Protein AF-A0A7G1IG64-F1 (afdb_monomer_lite)

Structure (mmCIF, N/CA/C/O backbone):
data_AF-A0A7G1IG64-F1
#
_entry.id   AF-A0A7G1IG64-F1
#
loop_
_atom_site.group_PDB
_atom_site.id
_atom_site.type_symbol
_atom_site.label_atom_id
_atom_site.label_alt_id
_atom_site.label_comp_id
_atom_site.label_asym_id
_atom_site.label_entity_id
_atom_site.label_seq_id
_atom_site.pdbx_PDB_ins_code
_atom_site.Cartn_x
_atom_site.Cartn_y
_atom_site.Cartn_z
_atom_site.occupancy
_atom_site.B_iso_or_equiv
_atom_site.auth_seq_id
_atom_site.auth_comp_id
_atom_site.auth_asym_id
_atom_site.auth_atom_id
_atom_site.pdbx_PDB_model_num
ATOM 1 N N . MET A 1 1 ? 17.436 0.327 -12.974 1.00 45.09 1 MET A N 1
ATOM 2 C CA . MET A 1 1 ? 17.234 -0.294 -14.306 1.00 45.09 1 MET A CA 1
ATOM 3 C C . MET A 1 1 ? 18.049 0.475 -15.349 1.00 45.09 1 MET A C 1
ATOM 5 O O . MET A 1 1 ? 17.958 1.699 -15.326 1.00 45.09 1 MET A O 1
ATOM 9 N N . PRO A 1 2 ? 18.857 -0.180 -16.206 1.00 39.75 2 PRO A N 1
ATOM 10 C CA . PRO A 1 2 ? 19.707 0.491 -17.201 1.00 39.75 2 PRO A CA 1
ATOM 11 C C . PRO A 1 2 ? 18.881 1.298 -18.217 1.00 39.75 2 PRO A C 1
ATOM 13 O O . PRO A 1 2 ? 17.823 0.833 -18.646 1.00 39.75 2 PRO A O 1
ATOM 16 N N . LEU A 1 3 ? 19.365 2.479 -18.629 1.00 43.22 3 LEU A N 1
ATOM 17 C CA . LEU A 1 3 ? 18.676 3.377 -19.577 1.00 43.22 3 LEU A CA 1
ATOM 18 C C . LEU A 1 3 ? 18.273 2.683 -20.891 1.00 43.22 3 LEU A C 1
ATOM 20 O O . LEU A 1 3 ? 17.177 2.909 -21.398 1.00 43.22 3 LEU A O 1
ATOM 24 N N . LEU A 1 4 ? 19.124 1.789 -21.398 1.00 40.16 4 LEU A N 1
ATOM 25 C CA . LEU A 1 4 ? 18.908 1.059 -22.651 1.00 40.16 4 LEU A CA 1
ATOM 26 C C . LEU A 1 4 ? 17.685 0.126 -22.601 1.00 40.16 4 LEU A C 1
ATOM 28 O O . LEU A 1 4 ? 16.962 -0.001 -23.585 1.00 40.16 4 LEU A O 1
ATOM 32 N N . ILE A 1 5 ? 17.390 -0.468 -21.438 1.00 52.34 5 ILE A N 1
ATOM 33 C CA . ILE A 1 5 ? 16.209 -1.328 -21.260 1.00 52.34 5 ILE A CA 1
ATOM 34 C C . ILE A 1 5 ? 14.929 -0.483 -21.260 1.00 52.34 5 ILE A C 1
ATOM 36 O O . ILE A 1 5 ? 13.937 -0.869 -21.875 1.00 52.34 5 ILE A O 1
ATOM 40 N N . LYS A 1 6 ? 14.952 0.703 -20.631 1.00 46.75 6 LYS A N 1
ATOM 41 C CA . LYS A 1 6 ? 13.819 1.643 -20.672 1.00 46.75 6 LYS A CA 1
ATOM 42 C C . LYS A 1 6 ? 13.541 2.131 -22.095 1.00 46.75 6 LYS A C 1
ATOM 44 O O . LYS A 1 6 ? 12.382 2.159 -22.490 1.00 46.75 6 LYS A O 1
ATOM 49 N N . ALA A 1 7 ? 14.583 2.450 -22.865 1.00 54.25 7 ALA A N 1
ATOM 50 C CA . ALA A 1 7 ? 14.452 2.855 -24.265 1.00 54.25 7 ALA A CA 1
ATOM 51 C C . ALA A 1 7 ? 13.862 1.734 -25.143 1.00 54.25 7 ALA A C 1
ATOM 53 O O . ALA A 1 7 ? 12.948 1.984 -25.925 1.00 54.25 7 ALA A O 1
ATOM 54 N N . GLY A 1 8 ? 14.300 0.484 -24.955 1.00 53.72 8 GLY A N 1
ATOM 55 C CA . GLY A 1 8 ? 13.749 -0.672 -25.672 1.00 53.72 8 GLY A CA 1
ATOM 56 C C . GLY A 1 8 ? 12.283 -0.970 -25.329 1.00 53.72 8 GLY A C 1
ATOM 57 O O . GLY A 1 8 ? 11.484 -1.236 -26.225 1.00 53.72 8 GLY A O 1
ATOM 58 N N . LEU A 1 9 ? 11.896 -0.870 -24.050 1.00 54.03 9 LEU A N 1
ATOM 59 C CA . LEU A 1 9 ? 10.492 -0.987 -23.624 1.00 54.03 9 LEU A CA 1
ATOM 60 C C . LEU A 1 9 ? 9.629 0.144 -24.199 1.00 54.03 9 LEU A C 1
ATOM 62 O O . LEU A 1 9 ? 8.486 -0.094 -24.588 1.00 54.03 9 LEU A O 1
ATOM 66 N N . PHE A 1 10 ? 10.182 1.357 -24.277 1.00 55.84 10 PHE A N 1
ATOM 67 C CA . PHE A 1 10 ? 9.508 2.517 -24.851 1.00 55.84 10 PHE A CA 1
ATOM 68 C C . PHE A 1 10 ? 9.222 2.310 -26.343 1.00 55.84 10 PHE A C 1
ATOM 70 O O . PHE A 1 10 ? 8.071 2.402 -26.756 1.00 55.84 10 PHE A O 1
ATOM 77 N N . VAL A 1 11 ? 10.225 1.941 -27.145 1.00 60.38 11 VAL A N 1
ATOM 78 C CA . VAL A 1 11 ? 10.046 1.693 -28.589 1.00 60.38 11 VAL A CA 1
ATOM 79 C C . VAL A 1 11 ? 9.084 0.529 -28.845 1.00 60.38 11 VAL A C 1
ATOM 81 O O . VAL A 1 11 ? 8.235 0.606 -29.728 1.00 60.38 11 VAL A O 1
ATOM 84 N N . ARG A 1 12 ? 9.172 -0.535 -28.040 1.00 57.12 12 ARG A N 1
ATOM 85 C CA . ARG A 1 12 ? 8.385 -1.756 -28.241 1.00 57.12 12 ARG A CA 1
ATOM 86 C C . ARG A 1 12 ? 6.906 -1.612 -27.881 1.00 57.12 12 ARG A C 1
ATOM 88 O O . ARG A 1 12 ? 6.076 -2.210 -28.555 1.00 57.12 12 ARG A O 1
ATOM 95 N N . TYR A 1 13 ? 6.572 -0.875 -26.819 1.00 57.81 13 TYR A N 1
ATOM 96 C CA . TYR A 1 13 ? 5.209 -0.875 -26.270 1.00 57.81 13 TYR A CA 1
ATOM 97 C C . TYR A 1 13 ? 4.437 0.436 -26.450 1.00 57.81 13 TYR A C 1
ATOM 99 O O . TYR A 1 13 ? 3.217 0.425 -26.295 1.00 57.81 13 TYR A O 1
ATOM 107 N N . THR A 1 14 ? 5.089 1.539 -26.841 1.00 60.75 14 THR A N 1
ATOM 108 C CA . THR A 1 14 ? 4.390 2.814 -27.106 1.00 60.75 14 THR A CA 1
ATOM 109 C C . THR A 1 14 ? 3.288 2.687 -28.166 1.00 60.75 14 THR A C 1
ATOM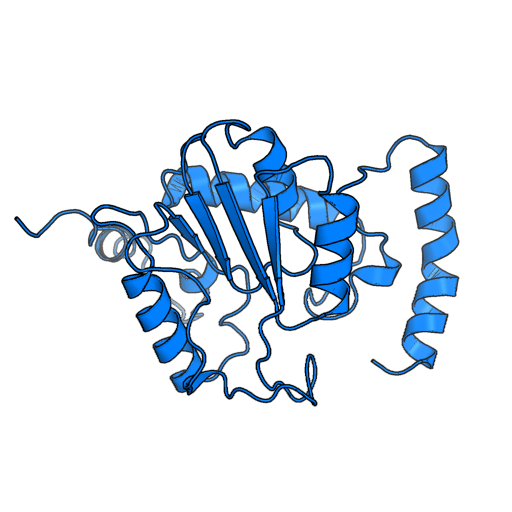 111 O O . THR A 1 14 ? 2.200 3.196 -27.905 1.00 60.75 14 THR A O 1
ATOM 114 N N . PRO A 1 15 ? 3.471 1.976 -29.301 1.00 66.25 15 PRO A N 1
ATOM 115 C CA . PRO A 1 15 ? 2.397 1.824 -30.286 1.00 66.25 15 PRO A CA 1
ATOM 116 C C . PRO A 1 15 ? 1.149 1.136 -29.712 1.00 66.25 15 PRO A C 1
ATOM 118 O O . PRO A 1 15 ? 0.036 1.610 -29.923 1.00 66.25 15 PRO A O 1
ATOM 121 N N . SER A 1 16 ? 1.320 0.066 -28.927 1.00 58.75 16 SER A N 1
ATOM 122 C CA . SER A 1 16 ? 0.201 -0.634 -28.279 1.00 58.75 16 SER A CA 1
ATOM 123 C C . SER A 1 16 ? -0.450 0.194 -27.168 1.00 58.75 16 SER A C 1
ATOM 125 O O . SER A 1 16 ? -1.669 0.183 -27.042 1.00 58.75 16 SER A O 1
ATOM 127 N N . ASP A 1 17 ? 0.337 0.936 -26.381 1.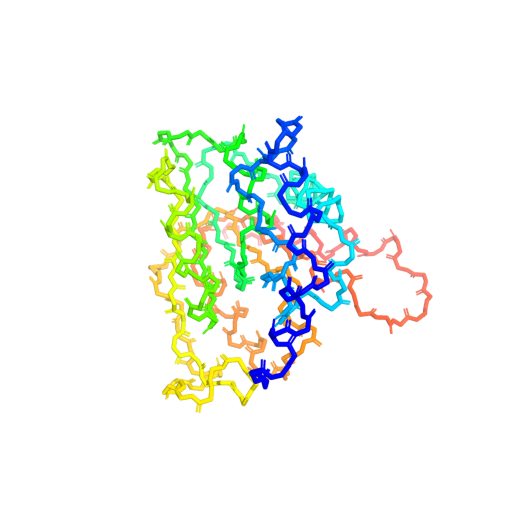00 61.19 17 ASP A N 1
ATOM 128 C CA . ASP A 1 17 ? -0.188 1.824 -25.335 1.00 61.19 17 ASP A CA 1
ATOM 129 C C . ASP A 1 17 ? -1.006 2.988 -25.938 1.00 61.19 17 ASP A C 1
ATOM 131 O O . ASP A 1 17 ? -2.013 3.406 -25.365 1.00 61.19 17 ASP A O 1
ATOM 135 N N . VAL A 1 18 ? -0.593 3.512 -27.099 1.00 63.56 18 VAL A N 1
ATOM 136 C CA . VAL A 1 18 ? -1.331 4.544 -27.847 1.00 63.56 18 VAL A CA 1
ATOM 137 C C . VAL A 1 18 ? -2.606 3.961 -28.457 1.00 63.56 18 VAL A C 1
ATOM 139 O O . VAL A 1 18 ? -3.667 4.566 -28.328 1.00 63.56 18 VAL A O 1
ATOM 142 N N . LEU A 1 19 ? -2.535 2.767 -29.052 1.00 58.50 19 LEU A N 1
ATOM 143 C CA . LEU A 1 19 ? -3.697 2.085 -29.626 1.00 58.50 19 LEU A CA 1
ATOM 144 C C . LEU A 1 19 ? -4.769 1.770 -28.566 1.00 58.50 19 LEU A C 1
ATOM 146 O O . LEU A 1 19 ? -5.955 1.966 -28.819 1.00 58.50 19 LEU A O 1
ATOM 150 N N . ASP A 1 20 ? -4.372 1.344 -27.364 1.00 61.34 20 ASP A N 1
ATOM 151 C CA . ASP A 1 20 ? -5.307 1.084 -26.260 1.00 61.34 20 ASP A CA 1
ATOM 152 C C . ASP A 1 20 ? -6.000 2.368 -25.766 1.00 61.34 20 ASP A C 1
ATOM 154 O O . ASP A 1 20 ? -7.194 2.337 -25.455 1.00 61.34 20 ASP A O 1
ATOM 158 N N . LYS A 1 21 ? -5.285 3.505 -25.744 1.00 59.75 21 LYS A N 1
ATOM 159 C CA . LYS A 1 21 ? -5.872 4.825 -25.446 1.00 59.75 21 LYS A CA 1
ATOM 160 C C . LYS A 1 21 ? -6.860 5.274 -26.523 1.00 59.75 21 LYS A C 1
ATOM 162 O O . LYS A 1 21 ? -7.953 5.716 -26.187 1.00 59.75 21 LYS A O 1
ATOM 167 N N . LEU A 1 22 ? -6.495 5.145 -27.800 1.00 61.84 22 LEU A N 1
ATOM 168 C CA . LEU A 1 22 ? -7.343 5.566 -28.923 1.00 61.84 22 LEU A CA 1
ATOM 169 C C . LEU A 1 22 ? -8.621 4.724 -29.044 1.00 61.84 22 LEU A C 1
ATOM 171 O O . LEU A 1 22 ? -9.663 5.246 -29.418 1.00 61.84 22 LEU A O 1
ATOM 175 N N . ASN A 1 23 ? -8.565 3.445 -28.665 1.00 57.44 23 ASN A N 1
ATOM 176 C CA . ASN A 1 23 ? -9.716 2.539 -28.701 1.00 57.44 23 ASN A CA 1
ATOM 177 C C . ASN A 1 23 ? -10.633 2.639 -27.465 1.00 57.44 23 ASN A C 1
ATOM 179 O O . ASN A 1 23 ? -11.501 1.784 -27.291 1.00 57.44 23 ASN A O 1
ATOM 183 N N . GLY A 1 24 ? -10.418 3.607 -26.564 1.00 49.88 24 GLY A N 1
ATOM 184 C CA . GLY A 1 24 ? -11.220 3.763 -25.343 1.00 49.88 24 GLY A CA 1
ATOM 185 C C . GLY A 1 24 ? -11.083 2.604 -24.346 1.00 49.88 24 GLY A C 1
ATOM 186 O O . GLY A 1 24 ? -11.893 2.465 -23.436 1.00 49.88 24 GLY A O 1
ATOM 187 N N . ARG A 1 25 ? -10.061 1.751 -24.503 1.00 54.94 25 ARG A N 1
ATOM 188 C CA . ARG A 1 25 ? -9.802 0.588 -23.634 1.00 54.94 25 ARG A CA 1
ATOM 189 C C . ARG A 1 25 ? -8.880 0.922 -22.460 1.00 54.94 25 ARG A C 1
ATOM 191 O O . ARG A 1 25 ? -8.564 0.038 -21.656 1.00 54.94 25 ARG A O 1
ATOM 198 N N . SER A 1 26 ? -8.426 2.170 -22.356 1.00 64.38 26 SER A N 1
ATOM 199 C CA . SER A 1 26 ? -7.534 2.626 -21.295 1.00 64.38 26 SER A CA 1
ATOM 200 C C . SER A 1 26 ? -8.297 2.846 -19.993 1.00 64.38 26 SER A C 1
ATOM 202 O O . SER A 1 26 ? -9.119 3.748 -19.886 1.00 64.38 26 SER A O 1
ATOM 204 N N . ASP A 1 27 ? -7.973 2.033 -18.996 1.00 76.62 27 ASP A N 1
ATOM 205 C CA . ASP A 1 27 ? -8.349 2.273 -17.607 1.00 76.62 27 ASP A CA 1
ATOM 206 C C . ASP A 1 27 ? -7.279 3.200 -17.012 1.00 76.62 27 ASP A C 1
ATOM 208 O O . ASP A 1 27 ? -6.095 2.856 -17.111 1.00 76.62 27 ASP A O 1
ATOM 212 N N . PRO A 1 28 ? -7.649 4.365 -16.451 1.00 83.75 28 PRO A N 1
ATOM 213 C CA . PRO A 1 28 ? -6.688 5.328 -15.918 1.00 83.75 28 PRO A CA 1
ATOM 214 C C . PRO A 1 28 ? -5.861 4.766 -14.754 1.00 83.75 28 PRO A C 1
ATOM 216 O O . PRO A 1 28 ? -4.746 5.229 -14.532 1.00 83.75 28 PRO A O 1
ATOM 219 N N . LEU A 1 29 ? -6.364 3.745 -14.053 1.00 87.81 29 LEU A N 1
ATOM 220 C CA . LEU A 1 29 ? -5.688 3.075 -12.942 1.00 87.81 29 LEU A CA 1
ATOM 221 C C . LEU A 1 29 ? -4.868 1.857 -13.390 1.00 87.81 29 LEU A C 1
ATOM 223 O O . LEU A 1 29 ? -4.387 1.091 -12.554 1.00 87.81 29 LEU A O 1
ATOM 227 N N . VAL A 1 30 ? -4.668 1.673 -14.700 1.00 85.50 30 VAL A N 1
ATOM 228 C CA . VAL A 1 30 ? -3.781 0.637 -15.234 1.00 85.50 30 VAL A CA 1
ATOM 229 C C . VAL A 1 30 ? -2.533 1.269 -15.845 1.00 85.50 30 VAL A C 1
ATOM 231 O O . VAL A 1 30 ? -2.632 2.009 -16.831 1.00 85.50 30 VAL A O 1
ATOM 234 N N . PRO A 1 31 ? -1.338 0.976 -15.297 1.00 81.25 31 PRO A N 1
ATOM 235 C CA . PRO A 1 31 ? -0.106 1.549 -15.801 1.00 81.25 31 PRO A CA 1
ATOM 236 C C . PRO A 1 31 ? 0.171 1.069 -17.234 1.00 81.25 31 PRO A C 1
ATOM 238 O O . PRO A 1 31 ? -0.070 -0.095 -17.571 1.00 81.25 31 PRO A O 1
ATOM 241 N N . PRO A 1 32 ? 0.731 1.935 -18.095 1.00 73.88 32 PRO A N 1
ATOM 242 C CA . PRO A 1 32 ? 1.169 1.535 -19.425 1.00 73.88 32 PRO A CA 1
ATOM 243 C C . PRO A 1 32 ? 2.206 0.407 -19.375 1.00 73.88 32 PRO A C 1
ATOM 245 O O . PRO A 1 32 ? 3.050 0.379 -18.474 1.00 73.88 32 PRO A O 1
ATOM 248 N N . ARG A 1 33 ? 2.222 -0.479 -20.383 1.00 69.31 33 ARG A N 1
ATOM 249 C CA . ARG A 1 33 ? 3.067 -1.696 -20.386 1.00 69.31 33 ARG A CA 1
ATOM 250 C C . ARG A 1 33 ? 4.551 -1.390 -20.159 1.00 69.31 33 ARG A C 1
ATOM 252 O O . ARG A 1 33 ? 5.254 -2.148 -19.496 1.00 69.31 33 ARG A O 1
ATOM 259 N N . ARG A 1 34 ? 5.023 -0.246 -20.666 1.00 65.81 34 ARG A N 1
ATOM 260 C CA . ARG A 1 34 ? 6.414 0.224 -20.518 1.00 65.81 34 ARG A CA 1
ATOM 261 C C . ARG A 1 34 ? 6.847 0.502 -19.070 1.00 65.81 34 ARG A C 1
ATOM 263 O O . ARG A 1 34 ? 8.047 0.558 -18.812 1.00 65.81 34 ARG A O 1
ATOM 270 N N . LEU A 1 35 ? 5.901 0.723 -18.153 1.00 64.31 35 LEU A N 1
ATOM 271 C CA . LEU A 1 35 ? 6.169 1.071 -16.755 1.00 64.31 35 LEU A CA 1
ATOM 272 C C . LEU A 1 35 ? 6.196 -0.153 -15.826 1.00 64.31 35 LEU A C 1
ATOM 274 O O . LEU A 1 35 ? 6.913 -0.133 -14.834 1.00 64.31 35 LEU A O 1
ATOM 278 N N . VAL A 1 36 ? 5.540 -1.257 -16.188 1.00 62.00 36 VAL A N 1
ATOM 279 C CA . VAL A 1 36 ? 5.374 -2.457 -15.333 1.00 62.00 36 VAL A CA 1
ATOM 280 C C . VAL A 1 36 ? 6.671 -3.297 -15.188 1.00 62.00 36 VAL A C 1
ATOM 282 O O . VAL A 1 36 ? 6.696 -4.367 -14.583 1.00 62.00 36 VAL A O 1
ATOM 285 N N . GLY A 1 37 ? 7.800 -2.829 -15.728 1.00 47.22 37 GLY A N 1
ATOM 286 C CA . GLY A 1 37 ? 9.093 -3.510 -15.643 1.00 47.22 37 GLY A CA 1
ATOM 287 C C . GLY A 1 37 ? 9.847 -3.183 -14.353 1.00 47.22 37 GLY A C 1
ATOM 288 O O . GLY A 1 37 ? 10.558 -2.181 -14.307 1.00 47.22 37 GLY A O 1
ATOM 289 N N . GLY A 1 38 ? 9.754 -4.048 -13.336 1.00 42.38 38 GLY A N 1
ATOM 290 C CA . GLY A 1 38 ? 10.593 -3.896 -12.138 1.00 42.38 38 GLY A CA 1
ATOM 291 C C . GLY A 1 38 ? 10.155 -4.565 -10.836 1.00 42.38 38 GLY A C 1
ATOM 292 O O . GLY A 1 38 ? 10.731 -4.240 -9.815 1.00 42.38 38 GLY A O 1
ATOM 293 N N . GLY A 1 39 ? 9.200 -5.493 -10.827 1.00 38.88 39 GLY A N 1
ATOM 294 C CA . GLY A 1 39 ? 8.779 -6.163 -9.582 1.00 38.88 39 GLY A CA 1
ATOM 295 C C . GLY A 1 39 ? 7.726 -7.240 -9.819 1.00 38.88 39 GLY A C 1
ATOM 296 O O . GLY A 1 39 ? 7.779 -8.315 -9.234 1.00 38.88 39 GLY A O 1
ATOM 297 N N . SER A 1 40 ? 6.870 -7.023 -10.818 1.00 42.00 40 SER A N 1
ATOM 298 C CA . SER A 1 40 ? 6.078 -8.073 -11.460 1.00 42.00 40 SER A CA 1
ATOM 299 C C . SER A 1 40 ? 6.911 -8.715 -12.568 1.00 42.00 40 SER A C 1
ATOM 301 O O . SER A 1 40 ? 7.030 -8.170 -13.664 1.00 42.00 40 SER A O 1
ATOM 303 N N . ARG A 1 41 ? 7.553 -9.857 -12.303 1.00 39.09 41 ARG A N 1
ATOM 304 C CA . ARG A 1 41 ? 8.326 -10.605 -13.314 1.00 39.09 41 ARG A CA 1
ATOM 305 C C . ARG A 1 41 ? 7.416 -11.311 -14.338 1.00 39.09 41 ARG A C 1
ATOM 307 O O . ARG A 1 41 ? 7.478 -12.527 -14.437 1.00 39.09 41 ARG A O 1
ATOM 314 N N . ASN A 1 42 ? 6.588 -10.547 -15.065 1.00 36.44 42 ASN A N 1
ATOM 315 C CA . ASN A 1 42 ? 6.205 -10.708 -16.481 1.00 36.44 42 ASN A CA 1
ATOM 316 C C . ASN A 1 42 ? 5.071 -9.706 -16.848 1.00 36.44 42 ASN A C 1
ATOM 318 O O . ASN A 1 42 ? 3.913 -9.974 -16.543 1.00 36.44 42 ASN A O 1
ATOM 322 N N . PRO A 1 43 ? 5.361 -8.564 -17.502 1.00 40.62 43 PRO A N 1
ATOM 323 C CA . PRO A 1 43 ? 4.381 -7.535 -17.863 1.00 40.62 43 PRO A CA 1
ATOM 324 C C . PRO A 1 43 ? 3.856 -7.654 -19.308 1.00 40.62 43 PRO A C 1
ATOM 326 O O . PRO A 1 43 ? 3.584 -6.647 -19.968 1.00 40.62 43 PRO A O 1
ATOM 329 N N . ALA A 1 44 ? 3.740 -8.865 -19.853 1.00 37.66 44 ALA A N 1
ATOM 330 C CA . ALA A 1 44 ? 3.172 -9.062 -21.183 1.00 37.66 44 ALA A CA 1
ATOM 331 C C . ALA A 1 44 ? 1.633 -8.921 -21.145 1.00 37.66 44 ALA A C 1
ATOM 333 O O . ALA A 1 44 ? 0.919 -9.911 -21.195 1.00 37.66 44 ALA A O 1
ATOM 334 N N . ALA A 1 45 ? 1.168 -7.666 -21.087 1.00 41.91 45 ALA A N 1
ATOM 335 C CA . ALA A 1 45 ? -0.193 -7.145 -21.289 1.00 41.91 45 ALA A CA 1
ATOM 336 C C . ALA A 1 45 ? -0.922 -6.566 -20.040 1.00 41.91 45 ALA A C 1
ATOM 338 O O . ALA A 1 45 ? -0.778 -7.069 -18.931 1.00 41.91 45 ALA A O 1
ATOM 339 N N . PRO A 1 46 ? -1.741 -5.505 -20.221 1.00 48.47 46 PRO A N 1
ATOM 340 C CA . PRO A 1 46 ? -2.680 -4.956 -19.241 1.00 48.47 46 PRO A CA 1
ATOM 341 C C . PRO A 1 46 ? -3.709 -5.971 -18.731 1.00 48.47 46 PRO A C 1
ATOM 343 O O . PRO A 1 46 ? -4.222 -5.787 -17.632 1.00 48.47 46 PRO A O 1
ATOM 346 N N . GLY A 1 47 ? -3.995 -7.026 -19.509 1.00 53.41 47 GLY A N 1
ATOM 347 C CA . GLY A 1 47 ? -4.865 -8.145 -19.117 1.00 53.41 47 GLY A CA 1
ATOM 348 C C . GLY A 1 47 ? -4.398 -8.791 -17.807 1.00 53.41 47 GLY A C 1
ATOM 349 O O . GLY A 1 47 ? -5.096 -8.643 -16.809 1.00 53.41 47 GLY A O 1
ATOM 350 N N . PRO A 1 48 ? -3.164 -9.333 -17.744 1.00 69.56 48 PRO A N 1
ATOM 351 C CA . PRO A 1 48 ? -2.565 -9.857 -16.516 1.00 69.56 48 PRO A CA 1
ATOM 352 C C . PRO A 1 48 ? -2.594 -8.916 -15.306 1.00 69.56 48 PRO A C 1
ATOM 354 O O . PRO A 1 48 ? -2.701 -9.388 -14.180 1.00 69.56 48 PRO A O 1
ATOM 357 N N . PHE A 1 49 ? -2.490 -7.594 -15.499 1.00 78.94 49 PHE A N 1
ATOM 358 C CA . PHE A 1 49 ? -2.558 -6.639 -14.386 1.00 78.94 49 PHE A CA 1
ATOM 359 C C . PHE A 1 49 ? -3.983 -6.513 -13.839 1.00 78.94 49 PHE A C 1
ATOM 361 O O . PHE A 1 49 ? -4.172 -6.612 -12.630 1.00 78.94 49 PHE A O 1
ATOM 368 N N . ARG A 1 50 ? -4.976 -6.316 -14.719 1.00 81.50 50 ARG A N 1
ATOM 369 C CA . ARG A 1 50 ? -6.391 -6.203 -14.329 1.00 81.50 50 ARG A CA 1
ATOM 370 C C . ARG A 1 50 ? -6.904 -7.505 -13.735 1.00 81.50 50 ARG A C 1
ATOM 372 O O . ARG A 1 50 ? -7.353 -7.504 -12.600 1.00 81.50 50 ARG A O 1
ATOM 379 N N . GLU A 1 51 ? -6.750 -8.600 -14.472 1.00 81.88 51 GLU A N 1
ATOM 380 C CA . GLU A 1 51 ? -7.236 -9.926 -14.085 1.00 81.88 51 GLU A CA 1
ATOM 381 C C . GLU A 1 51 ? -6.637 -10.360 -12.748 1.00 81.88 51 GLU A C 1
ATOM 383 O O . GLU A 1 51 ? -7.363 -10.778 -11.854 1.00 81.88 51 GLU A O 1
ATOM 388 N N . SER A 1 52 ? -5.325 -10.179 -12.567 1.00 81.50 52 SER A N 1
ATOM 389 C CA . SER A 1 52 ? -4.686 -10.513 -11.297 1.00 81.50 52 SER A CA 1
ATOM 390 C C . SER A 1 52 ? -5.090 -9.558 -10.171 1.00 81.50 52 SER A C 1
ATOM 392 O O . SER A 1 52 ? -5.153 -9.978 -9.022 1.00 81.50 52 SER A O 1
ATOM 394 N N . GLY A 1 53 ? -5.354 -8.280 -10.447 1.00 87.25 53 GLY A N 1
ATOM 395 C CA . GLY A 1 53 ? -5.938 -7.383 -9.447 1.00 87.25 53 GLY A CA 1
ATOM 396 C C . GLY A 1 53 ? -7.311 -7.878 -8.991 1.00 87.25 53 GLY A C 1
ATOM 397 O O . GLY A 1 53 ? -7.546 -8.033 -7.793 1.00 87.25 53 GLY A O 1
ATOM 398 N N . ASP A 1 54 ? -8.192 -8.165 -9.948 1.00 89.25 54 ASP A N 1
ATOM 399 C CA . ASP A 1 54 ? -9.572 -8.595 -9.708 1.00 89.25 54 ASP A CA 1
ATOM 400 C C . ASP A 1 54 ? -9.617 -9.954 -8.978 1.00 89.25 54 ASP A C 1
ATOM 402 O O . ASP A 1 54 ? -10.394 -10.133 -8.039 1.00 89.25 54 ASP A O 1
ATOM 406 N N . GLU A 1 55 ? -8.719 -10.882 -9.327 1.00 87.25 55 GLU A N 1
ATOM 407 C CA . GLU A 1 55 ? -8.524 -12.147 -8.607 1.00 87.25 55 GLU A CA 1
ATOM 408 C C . GLU A 1 55 ? -8.112 -11.904 -7.148 1.00 87.25 55 GLU A C 1
ATOM 410 O O . GLU A 1 55 ? -8.671 -12.510 -6.233 1.00 87.25 55 GLU A O 1
ATOM 415 N N . PHE A 1 56 ? -7.181 -10.974 -6.903 1.00 87.56 56 PHE A N 1
ATOM 416 C CA . PHE A 1 56 ? -6.788 -10.612 -5.542 1.00 87.56 56 PHE A CA 1
ATOM 417 C C . PHE A 1 56 ? -7.948 -10.011 -4.746 1.00 87.56 56 PHE A C 1
ATOM 419 O O . PHE A 1 56 ? -8.091 -10.358 -3.577 1.00 87.56 56 PHE A O 1
ATOM 426 N N . LEU A 1 57 ? -8.805 -9.176 -5.347 1.00 92.69 57 LEU A N 1
ATOM 427 C CA . LEU A 1 57 ? -10.015 -8.700 -4.667 1.00 92.69 57 LEU A CA 1
ATOM 428 C C . LEU A 1 57 ? -10.906 -9.878 -4.241 1.00 92.69 57 LEU A C 1
ATOM 430 O O . LEU A 1 57 ? -11.375 -9.900 -3.104 1.00 92.69 57 LEU A O 1
ATOM 434 N N . GLY A 1 58 ? -11.097 -10.872 -5.114 1.00 88.50 58 GLY A N 1
ATOM 435 C CA . GLY A 1 58 ? -11.808 -12.109 -4.773 1.00 88.50 58 GLY A CA 1
ATOM 436 C C . GLY A 1 58 ? -11.195 -12.814 -3.560 1.00 88.50 58 GLY A C 1
ATOM 437 O O . GLY A 1 58 ? -11.887 -13.079 -2.581 1.00 88.50 58 GLY A O 1
ATOM 438 N N . LEU A 1 59 ? -9.873 -13.011 -3.562 1.00 86.38 59 LEU A N 1
ATOM 439 C CA . LEU A 1 59 ? -9.158 -13.632 -2.442 1.00 86.38 59 LEU A CA 1
ATOM 440 C C . LEU A 1 59 ? -9.297 -12.841 -1.131 1.00 86.38 59 LEU A C 1
ATOM 442 O O . LEU A 1 59 ? -9.472 -13.441 -0.070 1.00 86.38 59 LEU A O 1
ATOM 446 N N . LEU A 1 60 ? -9.228 -11.507 -1.184 1.00 89.81 60 LEU A N 1
ATOM 447 C CA . LEU A 1 60 ? -9.403 -10.661 0.001 1.00 89.81 60 LEU A CA 1
ATOM 448 C C . LEU A 1 60 ? -10.831 -10.746 0.553 1.00 89.81 60 LEU A C 1
ATOM 450 O O . LEU A 1 60 ? -11.011 -10.716 1.767 1.00 89.81 60 LEU A O 1
ATOM 454 N N . ARG A 1 61 ? -11.843 -10.901 -0.304 1.00 90.50 61 ARG A N 1
ATOM 455 C CA . ARG A 1 61 ? -13.229 -11.116 0.135 1.00 90.50 61 ARG A CA 1
ATOM 456 C C . ARG A 1 61 ? -13.415 -12.499 0.753 1.00 90.50 61 ARG A C 1
ATOM 458 O O . ARG A 1 61 ? -13.938 -12.596 1.858 1.00 90.50 61 ARG A O 1
ATOM 465 N N . ASP A 1 62 ? -12.931 -13.542 0.089 1.00 86.75 62 ASP A N 1
ATOM 466 C CA . ASP A 1 62 ? -13.176 -14.927 0.501 1.00 86.75 62 ASP A CA 1
ATOM 467 C C . ASP A 1 62 ? -12.401 -15.313 1.766 1.00 86.75 62 ASP A C 1
ATOM 469 O O . ASP A 1 62 ? -12.937 -15.959 2.667 1.00 86.75 62 ASP A O 1
ATOM 473 N N . TYR A 1 63 ? -11.130 -14.912 1.852 1.00 84.31 63 TYR A N 1
ATOM 474 C CA . TYR A 1 63 ? -10.235 -15.314 2.942 1.00 84.31 63 TYR A CA 1
ATOM 475 C C . TYR A 1 63 ? -9.944 -14.188 3.928 1.00 84.31 63 TYR A C 1
ATOM 477 O O . TYR A 1 63 ? -9.566 -14.452 5.069 1.00 84.31 63 TYR A O 1
ATOM 485 N N . GLY A 1 64 ? -10.057 -12.936 3.488 1.00 83.19 64 GLY A N 1
ATOM 486 C CA . GLY A 1 64 ? -9.834 -11.758 4.325 1.00 83.19 64 GLY A CA 1
ATOM 487 C C . GLY A 1 64 ? -11.121 -11.191 4.901 1.00 83.19 64 GLY A C 1
ATOM 488 O O . GLY A 1 64 ? -11.036 -10.256 5.688 1.00 83.19 64 GLY A O 1
ATOM 489 N N . GLN A 1 65 ? -12.279 -11.741 4.507 1.00 89.00 65 GLN A N 1
ATOM 490 C CA . GLN A 1 65 ? -13.604 -11.241 4.881 1.00 89.00 65 GLN A CA 1
ATOM 491 C C . GLN A 1 65 ? -13.721 -9.732 4.648 1.00 89.00 65 GLN A C 1
ATOM 493 O O . GLN A 1 65 ? -14.334 -9.021 5.430 1.00 89.00 65 GLN A O 1
ATOM 498 N N . LEU A 1 66 ? -13.077 -9.237 3.585 1.00 91.69 66 LEU A N 1
ATOM 499 C CA . LEU A 1 66 ? -13.002 -7.816 3.288 1.00 91.69 66 LEU A CA 1
ATOM 500 C C . LEU A 1 66 ? -14.410 -7.207 3.180 1.00 91.69 66 LEU A C 1
ATOM 502 O O . LEU A 1 66 ? -15.220 -7.653 2.362 1.00 91.69 66 LEU A O 1
ATOM 506 N N . GLU A 1 67 ? -14.652 -6.132 3.933 1.00 94.38 67 GLU A N 1
ATOM 507 C CA . GLU A 1 67 ? -15.888 -5.348 3.873 1.00 94.38 67 GLU A CA 1
ATOM 508 C C . GLU A 1 67 ? -15.646 -3.923 3.342 1.00 94.38 67 GLU A C 1
ATOM 510 O O . GLU A 1 67 ? -14.542 -3.391 3.478 1.00 94.38 67 GLU A O 1
ATOM 515 N N . PRO A 1 68 ? -16.665 -3.257 2.758 1.00 97.38 68 PRO A N 1
ATOM 516 C CA . PRO A 1 68 ? -16.495 -1.939 2.135 1.00 97.38 68 PRO A CA 1
ATOM 517 C C . PRO A 1 68 ? -15.974 -0.840 3.070 1.00 97.38 68 PRO A C 1
ATOM 519 O O . PRO A 1 68 ? -15.347 0.108 2.612 1.00 97.38 68 PRO A O 1
ATOM 522 N N . HIS A 1 69 ? -16.235 -0.944 4.374 1.00 96.81 69 HIS A N 1
ATOM 523 C CA . HIS A 1 69 ? -15.844 0.061 5.364 1.00 96.81 69 HIS A CA 1
ATOM 524 C C . HIS A 1 69 ? -14.473 -0.209 6.005 1.00 96.81 69 HIS A C 1
ATOM 526 O O . HIS A 1 69 ? -14.068 0.532 6.897 1.00 96.81 69 HIS A O 1
ATOM 532 N N . TYR A 1 70 ? -13.771 -1.269 5.595 1.00 95.75 70 TYR A N 1
ATOM 533 C CA . TYR A 1 70 ? -12.485 -1.628 6.186 1.00 95.75 70 TYR A CA 1
ATOM 534 C C . TYR A 1 70 ? -11.393 -0.620 5.828 1.00 95.75 70 TYR A C 1
ATOM 536 O O . TYR A 1 70 ? -11.341 -0.065 4.725 1.00 95.75 70 TYR A O 1
ATOM 544 N N . ARG A 1 71 ? -10.463 -0.448 6.766 1.00 97.50 71 ARG A N 1
ATOM 545 C CA . ARG A 1 71 ? -9.158 0.164 6.555 1.00 97.50 71 ARG A CA 1
ATOM 546 C C . ARG A 1 71 ? -8.189 -0.950 6.181 1.00 97.50 71 ARG A C 1
ATOM 548 O O . ARG A 1 71 ? -7.936 -1.871 6.961 1.00 97.50 71 ARG A O 1
ATOM 555 N N . VAL A 1 72 ? -7.666 -0.868 4.967 1.00 97.44 72 VAL A N 1
ATOM 556 C CA . VAL A 1 72 ? -6.874 -1.908 4.316 1.00 97.44 72 VAL A CA 1
ATOM 557 C C . VAL A 1 72 ? -5.436 -1.434 4.134 1.00 97.44 72 VAL A C 1
ATOM 559 O O . VAL A 1 72 ? -5.205 -0.357 3.588 1.00 97.44 72 VAL A O 1
ATOM 562 N N . LEU A 1 73 ? -4.478 -2.264 4.547 1.00 97.75 73 LEU A N 1
ATOM 563 C CA . LEU A 1 73 ? -3.047 -2.056 4.340 1.00 97.75 73 LEU A CA 1
ATOM 564 C C . LEU A 1 73 ? -2.490 -2.995 3.254 1.00 97.75 73 LEU A C 1
ATOM 566 O O . LEU A 1 73 ? -2.551 -4.216 3.411 1.00 97.75 73 LEU A O 1
ATOM 570 N N . ASP A 1 74 ? -1.881 -2.432 2.207 1.00 95.50 74 ASP A N 1
ATOM 571 C CA . ASP A 1 74 ? -1.130 -3.158 1.168 1.00 95.50 74 ASP A CA 1
ATOM 572 C C . ASP A 1 74 ? 0.387 -2.926 1.309 1.00 95.50 74 ASP A C 1
ATOM 574 O O . ASP A 1 74 ? 0.923 -1.847 1.025 1.00 95.50 74 ASP A O 1
ATOM 578 N N . MET A 1 75 ? 1.094 -3.960 1.764 1.00 94.25 75 MET A N 1
ATOM 579 C CA . MET A 1 75 ? 2.547 -3.953 1.925 1.00 94.25 75 MET A CA 1
ATOM 580 C C . MET A 1 75 ? 3.239 -4.309 0.606 1.00 94.25 75 MET A C 1
ATOM 582 O O . MET A 1 75 ? 3.195 -5.461 0.161 1.00 94.25 75 MET A O 1
ATOM 586 N N . GLY A 1 76 ? 3.972 -3.352 0.035 1.00 90.94 76 GLY A N 1
ATOM 587 C CA . GLY A 1 76 ? 4.560 -3.506 -1.296 1.00 90.94 76 GLY A CA 1
ATOM 588 C C . GLY A 1 76 ? 3.500 -3.344 -2.381 1.00 90.94 76 GLY A C 1
ATOM 589 O O . GLY A 1 76 ? 3.350 -4.213 -3.241 1.00 90.94 76 GLY A O 1
ATOM 590 N N . CYS A 1 77 ? 2.742 -2.246 -2.314 1.00 92.38 77 CYS A N 1
ATOM 591 C CA . CYS A 1 77 ? 1.591 -2.006 -3.187 1.00 92.38 77 CYS A CA 1
ATOM 592 C C . CYS A 1 77 ? 1.954 -1.858 -4.673 1.00 92.38 77 CYS A C 1
ATOM 594 O O . CYS A 1 77 ? 1.075 -1.888 -5.543 1.00 92.38 77 CYS A O 1
ATOM 596 N N . GLY A 1 78 ? 3.240 -1.654 -4.973 1.00 90.50 78 GLY A N 1
ATOM 597 C CA . GLY A 1 78 ? 3.753 -1.377 -6.302 1.00 90.50 78 GLY A CA 1
ATOM 598 C C . GLY A 1 78 ? 2.942 -0.310 -7.039 1.00 90.50 78 GLY A C 1
ATOM 599 O O . GLY A 1 78 ? 2.536 0.698 -6.457 1.00 90.50 78 GLY A O 1
ATOM 600 N N . MET A 1 79 ? 2.641 -0.557 -8.317 1.00 90.81 79 MET A N 1
ATOM 601 C CA . MET A 1 79 ? 1.781 0.303 -9.149 1.00 90.81 79 MET A CA 1
ATOM 602 C C . MET A 1 79 ? 0.268 0.148 -8.884 1.00 90.81 79 MET A C 1
ATOM 604 O O . MET A 1 79 ? -0.541 0.423 -9.766 1.00 90.81 79 MET A O 1
ATOM 608 N N . GLY A 1 80 ? -0.142 -0.330 -7.707 1.00 92.31 80 GLY A N 1
ATOM 609 C CA . GLY A 1 80 ? -1.553 -0.362 -7.313 1.00 92.31 80 GLY A CA 1
ATOM 610 C C . GLY A 1 80 ? -2.372 -1.448 -8.011 1.00 92.31 80 GLY A C 1
ATOM 611 O O . GLY A 1 80 ? -3.539 -1.235 -8.326 1.00 92.31 80 GLY A O 1
ATOM 612 N N . ARG A 1 81 ? -1.785 -2.628 -8.259 1.00 91.00 81 ARG A N 1
ATOM 613 C CA . ARG A 1 81 ? -2.505 -3.746 -8.903 1.00 91.00 81 ARG A CA 1
ATOM 614 C C . ARG A 1 81 ? -3.749 -4.164 -8.126 1.00 91.00 81 ARG A C 1
ATOM 616 O O . ARG A 1 81 ? -4.794 -4.373 -8.729 1.00 91.00 81 ARG A O 1
ATOM 623 N N . VAL A 1 82 ? -3.628 -4.270 -6.805 1.00 92.06 82 VAL A N 1
ATOM 624 C CA . VAL A 1 82 ? -4.746 -4.624 -5.918 1.00 92.06 82 VAL A CA 1
ATOM 625 C C . VAL A 1 82 ? -5.536 -3.380 -5.498 1.00 92.06 82 VAL A C 1
ATOM 627 O O . VAL A 1 82 ? -6.746 -3.460 -5.315 1.00 92.06 82 VAL A O 1
ATOM 630 N N . ALA A 1 83 ? -4.894 -2.207 -5.447 1.00 96.25 83 ALA A N 1
ATOM 631 C CA . ALA A 1 83 ? -5.573 -0.931 -5.216 1.00 96.25 83 ALA A CA 1
ATOM 632 C C . ALA A 1 83 ? -6.659 -0.644 -6.268 1.00 96.25 83 ALA A C 1
ATOM 634 O O . ALA A 1 83 ? -7.743 -0.186 -5.920 1.00 96.25 83 ALA A O 1
ATOM 635 N N . ARG A 1 84 ? -6.390 -0.947 -7.545 1.00 95.56 84 ARG A N 1
ATOM 636 C CA . ARG A 1 84 ? -7.286 -0.664 -8.675 1.00 95.56 84 ARG A CA 1
ATOM 637 C C . ARG A 1 84 ? -8.703 -1.221 -8.479 1.00 95.56 84 ARG A C 1
ATOM 639 O O . ARG A 1 84 ? -9.632 -0.429 -8.502 1.00 95.56 84 ARG A O 1
ATOM 646 N N . PRO A 1 85 ? -8.928 -2.531 -8.292 1.00 95.44 85 PRO A N 1
ATOM 647 C CA . PRO A 1 85 ? -10.280 -3.039 -8.055 1.00 95.44 85 PRO A CA 1
ATOM 648 C C . PRO A 1 85 ? -10.862 -2.589 -6.710 1.00 95.44 85 PRO A C 1
ATOM 650 O O . PRO A 1 85 ? -12.078 -2.427 -6.599 1.00 95.44 85 PRO A O 1
ATOM 653 N N . LEU A 1 86 ? -10.021 -2.330 -5.701 1.00 97.12 86 LEU A N 1
ATOM 654 C CA . LEU A 1 86 ? -10.484 -1.841 -4.401 1.00 97.12 86 LEU A CA 1
ATOM 655 C C . LEU A 1 86 ? -11.160 -0.469 -4.491 1.00 97.12 86 LEU A C 1
ATOM 657 O O . LEU A 1 86 ? -12.052 -0.213 -3.685 1.00 97.12 86 LEU A O 1
ATOM 661 N N . THR A 1 87 ? -10.828 0.381 -5.473 1.00 97.25 87 THR A N 1
ATOM 662 C CA . THR A 1 87 ? -11.517 1.677 -5.654 1.00 97.25 87 THR A CA 1
ATOM 663 C C . THR A 1 87 ? -13.003 1.531 -5.959 1.00 97.25 87 THR A C 1
ATOM 665 O O . THR A 1 87 ? -13.782 2.434 -5.671 1.00 97.25 87 THR A O 1
ATOM 668 N N . THR A 1 88 ? -13.403 0.389 -6.520 1.00 95.56 88 THR A N 1
ATOM 669 C CA . THR A 1 88 ? -14.803 0.078 -6.842 1.00 95.56 88 THR A CA 1
ATOM 670 C C . THR A 1 88 ? -15.520 -0.681 -5.728 1.00 95.56 88 THR A C 1
ATOM 672 O O . THR A 1 88 ? -16.737 -0.833 -5.777 1.00 95.56 88 THR A O 1
ATOM 675 N N . PHE A 1 89 ? -14.772 -1.172 -4.737 1.00 97.50 89 PHE A N 1
ATOM 676 C CA . PHE A 1 89 ? -15.289 -2.010 -3.660 1.00 97.50 89 PHE A CA 1
ATOM 677 C C . PHE A 1 89 ? -15.399 -1.261 -2.327 1.00 97.50 89 PHE A C 1
ATOM 679 O O . PHE A 1 89 ? -16.393 -1.418 -1.619 1.00 97.50 89 PHE A O 1
ATOM 686 N N . LEU A 1 90 ? -14.375 -0.481 -1.964 1.00 98.06 90 LEU A N 1
ATOM 687 C CA . LEU A 1 90 ? -14.361 0.259 -0.706 1.00 98.06 90 LEU A CA 1
ATOM 688 C C . LEU A 1 90 ? -15.354 1.422 -0.757 1.00 98.06 90 LEU A C 1
ATOM 690 O O . LEU A 1 90 ? -15.448 2.140 -1.751 1.00 98.06 90 LEU A O 1
ATOM 694 N N . ASP A 1 91 ? -16.062 1.627 0.349 1.00 97.94 91 ASP A N 1
ATOM 695 C CA . ASP A 1 91 ? -16.929 2.780 0.553 1.00 97.94 91 ASP A CA 1
ATOM 696 C C . ASP A 1 91 ? -16.058 4.055 0.547 1.00 97.94 91 ASP A C 1
ATOM 698 O O . ASP A 1 91 ? -15.153 4.163 1.378 1.00 97.94 91 ASP A O 1
ATOM 702 N N . PRO A 1 92 ? -16.293 5.033 -0.349 1.00 96.44 92 PRO A N 1
ATOM 703 C CA . PRO A 1 92 ? -15.448 6.226 -0.449 1.00 96.44 92 PRO A CA 1
ATOM 704 C C . PRO A 1 92 ? -15.415 7.102 0.811 1.00 96.44 92 PRO A C 1
ATOM 706 O O . PRO A 1 92 ? -14.471 7.870 0.993 1.00 96.44 92 PRO A O 1
ATOM 709 N N . ALA A 1 93 ? -16.444 7.023 1.659 1.00 96.69 93 ALA A N 1
ATOM 710 C CA . ALA A 1 93 ? -16.566 7.819 2.876 1.00 96.69 93 ALA A CA 1
ATOM 711 C C . ALA A 1 93 ? -16.087 7.074 4.131 1.00 96.69 93 ALA A C 1
ATOM 713 O O . ALA A 1 93 ? -15.701 7.720 5.105 1.00 96.69 93 ALA A O 1
ATOM 714 N N . LYS A 1 94 ? -16.135 5.735 4.132 1.00 96.88 94 LYS A N 1
ATOM 715 C CA . LYS A 1 94 ? -15.841 4.909 5.319 1.00 96.88 94 LYS A CA 1
ATOM 716 C C . LYS A 1 94 ? -14.613 4.017 5.168 1.00 96.88 94 LYS A C 1
ATOM 718 O O . LYS A 1 94 ? -13.908 3.801 6.147 1.00 96.88 94 LYS A O 1
ATOM 723 N N . GLY A 1 95 ? -14.380 3.484 3.974 1.00 97.75 95 GLY A N 1
ATOM 724 C CA . GLY A 1 95 ? -13.242 2.624 3.680 1.00 97.75 95 GLY A CA 1
ATOM 725 C C . GLY A 1 95 ? -11.967 3.431 3.470 1.00 97.75 95 GLY A C 1
ATOM 726 O O . GLY A 1 95 ? -12.001 4.562 2.983 1.00 97.75 95 GLY A O 1
ATOM 727 N N . LEU A 1 96 ? -10.828 2.831 3.804 1.00 98.06 96 LEU A N 1
ATOM 728 C CA . LEU A 1 96 ? -9.506 3.433 3.637 1.00 98.06 96 LEU A CA 1
ATOM 729 C C . LEU A 1 96 ? -8.566 2.418 3.000 1.00 98.06 96 LEU A C 1
ATOM 731 O O . LEU A 1 96 ? -8.519 1.265 3.416 1.00 98.06 96 LEU A O 1
ATOM 735 N N . TYR A 1 97 ? -7.771 2.867 2.042 1.00 98.50 97 TYR A N 1
ATOM 736 C CA . TYR A 1 97 ? -6.653 2.115 1.505 1.00 98.50 97 TYR A CA 1
ATOM 737 C C . TYR A 1 97 ? -5.353 2.858 1.810 1.00 98.50 97 TYR A C 1
ATOM 739 O O . TYR A 1 97 ? -5.167 4.008 1.408 1.00 98.50 97 TYR A O 1
ATOM 747 N N . GLU A 1 98 ? -4.437 2.180 2.489 1.00 98.31 98 GLU A N 1
ATOM 748 C CA . GLU A 1 98 ? -3.064 2.624 2.698 1.00 98.31 98 GLU A CA 1
ATOM 749 C C . GLU A 1 98 ? -2.126 1.609 2.043 1.00 98.31 98 GLU A C 1
ATOM 751 O O . GLU A 1 98 ? -2.135 0.424 2.366 1.00 98.31 98 GLU A O 1
ATOM 756 N N . GLY A 1 99 ? -1.306 2.066 1.106 1.00 97.19 99 GLY A N 1
ATOM 757 C CA . GLY A 1 99 ? -0.263 1.262 0.485 1.00 97.19 99 GLY A CA 1
ATOM 758 C C . GLY A 1 99 ? 1.101 1.889 0.711 1.00 97.19 99 GLY A C 1
ATOM 759 O O . GLY A 1 99 ? 1.242 3.112 0.659 1.00 97.19 99 GLY A O 1
ATOM 760 N N . PHE A 1 100 ? 2.131 1.071 0.905 1.00 96.38 100 PHE A N 1
ATOM 761 C CA . PHE A 1 100 ? 3.503 1.565 0.827 1.00 96.38 100 PHE A CA 1
ATOM 762 C C . PHE A 1 100 ? 4.384 0.698 -0.060 1.00 96.38 100 PHE A C 1
ATOM 764 O O . PHE A 1 100 ? 4.218 -0.518 -0.134 1.00 96.38 100 PHE A O 1
ATOM 771 N N . ASP A 1 101 ? 5.364 1.333 -0.701 1.00 93.62 101 ASP A N 1
ATOM 772 C CA . ASP A 1 101 ? 6.372 0.653 -1.511 1.00 93.62 101 ASP A CA 1
ATOM 773 C C . ASP A 1 101 ? 7.736 1.355 -1.409 1.00 93.62 101 ASP A C 1
ATOM 775 O O . ASP A 1 101 ? 7.838 2.545 -1.097 1.00 93.62 101 ASP A O 1
ATOM 779 N N . ILE A 1 102 ? 8.807 0.610 -1.672 1.00 91.62 102 ILE A N 1
ATOM 780 C CA . ILE A 1 102 ? 10.180 1.128 -1.705 1.00 91.62 102 ILE A CA 1
ATOM 781 C C . ILE A 1 102 ? 10.489 1.838 -3.030 1.00 91.62 102 ILE A C 1
ATOM 783 O O . ILE A 1 102 ? 11.368 2.703 -3.093 1.00 91.62 102 ILE A O 1
ATOM 787 N N . ASN A 1 103 ? 9.774 1.494 -4.106 1.00 89.25 103 ASN A N 1
ATOM 788 C CA . ASN A 1 103 ? 9.981 2.059 -5.428 1.00 89.25 103 ASN A CA 1
ATOM 789 C C . ASN A 1 103 ? 9.293 3.425 -5.555 1.00 89.25 103 ASN A C 1
ATOM 791 O O . ASN A 1 103 ? 8.086 3.545 -5.758 1.00 89.25 103 ASN A O 1
ATOM 795 N N . THR A 1 104 ? 10.101 4.487 -5.518 1.00 89.19 104 THR A N 1
ATOM 796 C CA . THR A 1 104 ? 9.618 5.877 -5.601 1.00 89.19 104 THR A CA 1
ATOM 797 C C . THR A 1 104 ? 8.823 6.169 -6.877 1.00 89.19 104 THR A C 1
ATOM 799 O O . THR A 1 104 ? 7.916 6.996 -6.848 1.00 89.19 104 THR A O 1
ATOM 802 N N . ALA A 1 105 ? 9.165 5.532 -8.002 1.00 88.12 105 ALA A N 1
ATOM 803 C CA . ALA A 1 105 ? 8.460 5.761 -9.261 1.00 88.12 105 ALA A CA 1
ATOM 804 C C . ALA A 1 105 ? 7.052 5.151 -9.243 1.00 88.12 105 ALA A C 1
ATOM 806 O O . ALA A 1 105 ? 6.133 5.743 -9.797 1.00 88.12 105 ALA A O 1
ATOM 807 N N . GLU A 1 106 ? 6.889 4.001 -8.586 1.00 88.81 106 GLU A N 1
ATOM 808 C CA . GLU A 1 106 ? 5.599 3.318 -8.450 1.00 88.81 106 GLU A CA 1
ATOM 809 C C . GLU A 1 106 ? 4.678 4.081 -7.501 1.00 88.81 106 GLU A C 1
ATOM 811 O O . GLU A 1 106 ? 3.561 4.417 -7.883 1.00 88.81 106 GLU A O 1
ATOM 816 N N . VAL A 1 107 ? 5.190 4.475 -6.329 1.00 92.50 107 VAL A N 1
ATOM 817 C CA . VAL A 1 107 ? 4.444 5.307 -5.370 1.00 92.50 107 VAL A CA 1
ATOM 818 C C . VAL A 1 107 ? 3.992 6.612 -6.016 1.00 92.50 107 VAL A C 1
ATOM 820 O O . VAL A 1 107 ? 2.822 6.960 -5.920 1.00 92.50 107 VAL A O 1
ATOM 823 N N . ARG A 1 108 ? 4.890 7.311 -6.726 1.00 93.56 108 ARG A N 1
ATOM 824 C CA . ARG A 1 108 ? 4.540 8.554 -7.427 1.00 93.56 108 ARG A CA 1
ATOM 825 C C . ARG A 1 108 ? 3.437 8.329 -8.456 1.00 93.56 108 ARG A C 1
ATOM 827 O O . ARG A 1 108 ? 2.488 9.103 -8.496 1.00 93.56 108 ARG A O 1
ATOM 834 N N . TRP A 1 109 ? 3.561 7.279 -9.269 1.00 93.12 109 TRP A N 1
ATOM 835 C CA . TRP A 1 109 ? 2.552 6.952 -10.271 1.00 93.12 109 TRP A CA 1
ATOM 836 C C . TRP A 1 109 ? 1.182 6.739 -9.614 1.00 93.12 109 TRP A C 1
ATOM 838 O O . TRP A 1 109 ? 0.201 7.333 -10.058 1.00 93.12 109 TRP A O 1
ATOM 848 N N . CYS A 1 110 ? 1.123 5.984 -8.514 1.00 94.69 110 CYS A N 1
ATOM 849 C CA . CYS A 1 110 ? -0.110 5.781 -7.759 1.00 94.69 110 CYS A CA 1
ATOM 850 C C . CYS A 1 110 ? -0.660 7.091 -7.178 1.00 94.69 110 CYS A C 1
ATOM 852 O O . CYS A 1 110 ? -1.828 7.399 -7.390 1.00 94.69 110 CYS A O 1
ATOM 854 N N . SER A 1 111 ? 0.167 7.908 -6.516 1.00 95.31 111 SER A N 1
ATOM 855 C CA . SER A 1 111 ? -0.270 9.203 -5.972 1.00 95.31 111 SER A CA 1
ATOM 856 C C . SER A 1 111 ? -0.865 10.127 -7.043 1.00 95.31 111 SER A C 1
ATOM 858 O O . SER A 1 111 ? -1.814 10.851 -6.761 1.00 95.31 111 SER A O 1
ATOM 860 N N . GLU A 1 112 ? -0.336 10.096 -8.269 1.00 95.12 112 GLU A N 1
ATOM 861 C CA . GLU A 1 112 ? -0.847 10.888 -9.395 1.00 95.12 112 GLU A CA 1
ATOM 862 C C . GLU A 1 112 ? -2.161 10.322 -9.964 1.00 95.12 112 GLU A C 1
ATOM 864 O O . GLU A 1 112 ? -3.095 11.077 -10.224 1.00 95.12 112 GLU A O 1
ATOM 869 N N . HIS A 1 113 ? -2.260 9.001 -10.155 1.00 94.38 113 HIS A N 1
ATOM 870 C CA . HIS A 1 113 ? -3.389 8.385 -10.872 1.00 94.38 113 HIS A CA 1
ATOM 871 C C . HIS A 1 113 ? -4.594 8.094 -9.968 1.00 94.38 113 HIS A C 1
ATOM 873 O O . HIS A 1 113 ? -5.720 8.024 -10.455 1.00 94.38 113 HIS A O 1
ATOM 879 N N . TYR A 1 114 ? -4.385 7.986 -8.653 1.00 96.19 114 TYR A N 1
ATOM 880 C CA . TYR A 1 114 ? -5.448 7.797 -7.662 1.00 96.19 114 TYR A CA 1
ATOM 881 C C . TYR A 1 114 ? -5.911 9.117 -7.026 1.00 96.19 114 TYR A C 1
ATOM 883 O O . TYR A 1 114 ? -6.678 9.087 -6.073 1.00 96.19 114 TYR A O 1
ATOM 891 N N . ALA A 1 115 ? -5.512 10.281 -7.554 1.00 94.88 115 ALA A N 1
ATOM 892 C CA . ALA A 1 115 ? -5.847 11.589 -6.976 1.00 94.88 115 ALA A CA 1
ATOM 893 C C . ALA A 1 115 ? -7.363 11.850 -6.826 1.00 94.88 115 ALA A C 1
ATOM 895 O O . ALA A 1 115 ? -7.774 12.601 -5.945 1.00 94.88 115 ALA A O 1
ATOM 896 N N . SER A 1 116 ? -8.202 11.215 -7.652 1.00 95.06 116 SER A N 1
ATOM 897 C CA . SER A 1 116 ? -9.668 11.270 -7.540 1.00 95.06 116 SER A CA 1
ATOM 898 C C . SER A 1 116 ? -10.259 10.361 -6.450 1.00 95.06 116 SER A C 1
ATOM 900 O O . SER A 1 116 ? -11.466 10.394 -6.229 1.00 95.06 116 SER A O 1
ATOM 902 N N . HIS A 1 117 ? -9.432 9.566 -5.768 1.00 96.81 117 HIS A N 1
ATOM 903 C CA . HIS A 1 117 ? -9.809 8.641 -4.701 1.00 96.81 117 HIS A CA 1
ATOM 904 C C . HIS A 1 117 ? -9.122 9.075 -3.392 1.00 96.81 117 HIS A C 1
ATOM 906 O O . HIS A 1 117 ? -8.068 8.547 -3.037 1.00 96.81 117 HIS A O 1
ATOM 912 N N . PRO A 1 118 ? -9.673 10.057 -2.654 1.00 95.94 118 PRO A N 1
ATOM 913 C CA . PRO A 1 118 ? -9.007 10.659 -1.489 1.00 95.94 118 PRO A CA 1
ATOM 914 C C . PRO A 1 118 ? -8.792 9.686 -0.315 1.00 95.94 118 PRO A C 1
ATOM 916 O O . PRO A 1 118 ? -7.966 9.941 0.565 1.00 95.94 118 PRO A O 1
ATOM 919 N N . ASN A 1 119 ? -9.519 8.568 -0.301 1.00 97.81 119 ASN A N 1
ATOM 920 C CA . ASN A 1 119 ? -9.348 7.470 0.643 1.00 97.81 119 ASN A CA 1
ATOM 921 C C . ASN A 1 119 ? -8.285 6.439 0.208 1.00 97.81 119 ASN A C 1
ATOM 923 O O . ASN A 1 119 ? -8.109 5.439 0.894 1.00 97.81 119 ASN A O 1
ATOM 927 N N . PHE A 1 120 ? -7.559 6.673 -0.891 1.00 98.44 120 PHE A N 1
ATOM 928 C CA . PHE A 1 120 ? -6.443 5.842 -1.349 1.00 98.44 120 PHE A CA 1
ATOM 929 C C . PHE A 1 120 ? -5.133 6.603 -1.199 1.00 98.44 120 PHE A C 1
ATOM 931 O O . PHE A 1 120 ? -4.888 7.609 -1.865 1.00 98.44 120 PHE A O 1
ATOM 938 N N . ARG A 1 121 ? -4.271 6.114 -0.312 1.00 98.25 121 ARG A N 1
ATOM 939 C CA . ARG A 1 121 ? -3.018 6.772 0.053 1.00 98.25 121 ARG A CA 1
ATOM 940 C C . ARG A 1 121 ? -1.839 5.855 -0.211 1.00 98.25 121 ARG A C 1
ATOM 942 O O . ARG A 1 121 ? -1.892 4.654 0.038 1.00 98.25 121 ARG A O 1
ATOM 949 N N . PHE A 1 122 ? -0.771 6.452 -0.729 1.00 97.69 122 PHE A N 1
ATOM 950 C CA . PHE A 1 122 ? 0.436 5.746 -1.136 1.00 97.69 122 PHE A CA 1
ATOM 951 C C . PHE A 1 122 ? 1.651 6.415 -0.508 1.00 97.69 122 PHE A C 1
ATOM 953 O O . PHE A 1 122 ? 1.857 7.618 -0.675 1.00 97.69 122 PHE A O 1
ATOM 960 N N . GLN A 1 123 ? 2.457 5.635 0.206 1.00 96.19 123 GLN A N 1
ATOM 961 C CA . GLN A 1 123 ? 3.612 6.128 0.946 1.00 96.19 123 GLN A CA 1
ATOM 962 C C . GLN A 1 123 ? 4.902 5.467 0.465 1.00 96.19 123 GLN A C 1
ATOM 964 O O . GLN A 1 123 ? 4.959 4.271 0.181 1.00 96.19 123 GLN A O 1
ATOM 969 N N . ARG A 1 124 ? 5.981 6.248 0.389 1.00 95.06 124 ARG A N 1
ATOM 970 C CA . ARG A 1 124 ? 7.307 5.694 0.114 1.00 95.06 124 ARG A CA 1
ATOM 971 C C . ARG A 1 124 ? 7.910 5.160 1.408 1.00 95.06 124 ARG A C 1
ATOM 973 O O . ARG A 1 124 ? 8.144 5.926 2.337 1.00 95.06 124 ARG A O 1
ATOM 980 N N . ALA A 1 125 ? 8.266 3.882 1.420 1.00 94.25 125 ALA A N 1
ATOM 981 C CA . ALA A 1 125 ? 9.076 3.292 2.476 1.00 94.25 125 ALA A CA 1
ATOM 982 C C . ALA A 1 125 ? 10.568 3.466 2.146 1.00 94.25 125 ALA A C 1
ATOM 984 O O . ALA A 1 125 ? 11.052 2.930 1.147 1.00 94.25 125 ALA A O 1
ATOM 985 N N . ASP A 1 126 ? 11.325 4.206 2.964 1.00 94.00 126 ASP A N 1
ATOM 986 C CA . ASP A 1 126 ? 12.757 4.444 2.715 1.00 94.00 126 ASP A CA 1
ATOM 987 C C . ASP A 1 126 ? 13.657 3.277 3.152 1.00 94.00 126 ASP A C 1
ATOM 989 O O . ASP A 1 126 ? 14.610 3.417 3.918 1.00 94.00 126 ASP A O 1
ATOM 993 N N . ILE A 1 127 ? 13.333 2.091 2.649 1.00 93.00 127 ILE A N 1
ATOM 994 C CA . ILE A 1 127 ? 14.036 0.854 2.966 1.00 93.00 127 ILE A CA 1
ATOM 995 C C . ILE A 1 127 ? 15.137 0.629 1.941 1.00 93.00 127 ILE A C 1
ATOM 997 O O . ILE A 1 127 ? 14.895 0.691 0.734 1.00 93.00 127 ILE A O 1
ATOM 1001 N N . TYR A 1 128 ? 16.343 0.341 2.413 1.00 90.69 128 TYR A N 1
ATOM 1002 C CA . TYR A 1 128 ? 17.466 -0.049 1.582 1.00 90.69 128 TYR A CA 1
ATOM 1003 C C . TYR A 1 128 ? 17.165 -1.358 0.846 1.00 90.69 128 TYR A C 1
ATOM 1005 O O . TYR A 1 128 ? 16.896 -2.398 1.447 1.00 90.69 128 TYR A O 1
ATOM 1013 N N . ASN A 1 129 ? 17.284 -1.325 -0.477 1.00 86.88 129 ASN A N 1
ATOM 1014 C CA . ASN A 1 129 ? 17.292 -2.518 -1.308 1.00 86.88 129 ASN A CA 1
ATOM 1015 C C . ASN A 1 129 ? 18.231 -2.298 -2.491 1.00 86.88 129 ASN A C 1
ATOM 1017 O O . ASN A 1 129 ? 18.041 -1.361 -3.264 1.00 86.88 129 ASN A O 1
ATOM 1021 N N . LYS A 1 130 ? 19.202 -3.194 -2.685 1.00 83.81 130 LYS A N 1
ATOM 1022 C CA . LYS A 1 130 ? 20.220 -3.070 -3.740 1.00 83.81 130 LYS A CA 1
ATOM 1023 C C . LYS A 1 130 ? 19.639 -2.826 -5.143 1.00 83.81 130 LYS A C 1
ATOM 1025 O O . LYS A 1 130 ? 20.253 -2.117 -5.935 1.00 83.81 130 LYS A O 1
ATOM 1030 N N . MET A 1 131 ? 18.485 -3.413 -5.457 1.00 77.88 131 MET A N 1
ATOM 1031 C CA . MET A 1 131 ? 17.883 -3.358 -6.792 1.00 77.88 131 MET A CA 1
ATOM 1032 C C . MET A 1 131 ? 16.861 -2.229 -6.938 1.00 77.88 131 MET A C 1
ATOM 1034 O O . MET A 1 131 ? 16.826 -1.571 -7.980 1.00 77.88 131 MET A O 1
ATOM 1038 N N . TYR A 1 132 ? 16.041 -2.010 -5.909 1.00 73.94 132 TYR A N 1
ATOM 1039 C CA . TYR A 1 132 ? 14.852 -1.156 -5.998 1.00 73.94 132 TYR A CA 1
ATOM 1040 C C . TYR A 1 132 ? 15.005 0.199 -5.297 1.00 73.94 132 TYR A C 1
ATOM 1042 O 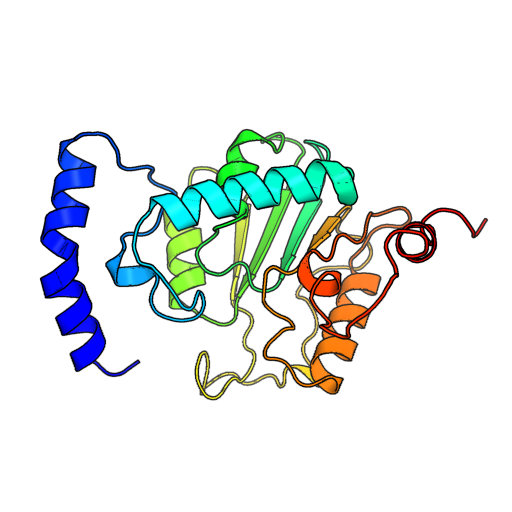O . TYR A 1 132 ? 14.464 1.191 -5.777 1.00 73.94 132 TYR A O 1
ATOM 1050 N N . ASN A 1 133 ? 15.785 0.268 -4.214 1.00 85.75 133 ASN A N 1
ATOM 1051 C CA . ASN A 1 133 ? 16.070 1.507 -3.489 1.00 85.75 133 ASN A CA 1
ATOM 1052 C C . ASN A 1 133 ? 17.496 1.480 -2.898 1.00 85.75 133 ASN A C 1
ATOM 1054 O O . ASN A 1 133 ? 17.677 1.355 -1.683 1.00 85.75 133 ASN A O 1
ATOM 1058 N N . PRO A 1 134 ? 18.545 1.572 -3.740 1.00 86.38 134 PRO A N 1
ATOM 1059 C CA . PRO A 1 134 ? 19.933 1.436 -3.291 1.00 86.38 134 PRO A CA 1
ATOM 1060 C C . PRO A 1 134 ? 20.408 2.600 -2.411 1.00 86.38 134 PRO A C 1
ATOM 1062 O O . PRO A 1 134 ? 21.489 2.522 -1.838 1.00 86.38 134 PRO A O 1
ATOM 1065 N N . LYS A 1 135 ? 19.623 3.681 -2.326 1.00 89.75 135 LYS A N 1
ATOM 1066 C CA . LYS A 1 135 ? 19.886 4.854 -1.483 1.00 89.75 135 LYS A CA 1
ATOM 1067 C C . LYS A 1 135 ? 19.022 4.888 -0.218 1.00 89.75 135 LYS A C 1
ATOM 1069 O O . LYS A 1 135 ? 19.070 5.886 0.492 1.00 89.75 135 LYS A O 1
ATOM 1074 N N . GLY A 1 136 ? 18.218 3.852 0.035 1.00 91.12 136 GLY A N 1
ATOM 1075 C CA . GLY A 1 136 ? 17.399 3.783 1.240 1.00 91.12 136 GLY A CA 1
ATOM 1076 C C . GLY A 1 136 ? 18.260 3.789 2.495 1.00 91.12 136 GLY A C 1
ATOM 1077 O O . GLY A 1 136 ? 19.341 3.196 2.512 1.00 91.12 136 GLY A O 1
ATOM 1078 N N . THR A 1 137 ? 17.790 4.476 3.529 1.00 93.50 137 THR A N 1
ATOM 1079 C CA . THR A 1 137 ? 18.544 4.670 4.775 1.00 93.50 137 THR A CA 1
ATOM 1080 C C . THR A 1 137 ? 18.167 3.667 5.866 1.00 93.50 137 THR A C 1
ATOM 1082 O O . THR A 1 137 ? 18.952 3.432 6.786 1.00 93.50 137 THR A O 1
ATOM 1085 N N . VAL A 1 138 ? 17.004 3.016 5.748 1.00 94.81 138 VAL A N 1
ATOM 1086 C CA . VAL A 1 138 ? 16.484 2.072 6.746 1.00 94.81 138 VAL A CA 1
ATOM 1087 C C . VAL A 1 138 ? 16.701 0.630 6.289 1.00 94.81 138 VAL A C 1
ATOM 1089 O O . VAL A 1 138 ? 16.371 0.264 5.168 1.00 94.81 138 VAL A O 1
ATOM 1092 N N . GLN A 1 139 ? 17.233 -0.232 7.154 1.00 93.38 139 GLN A N 1
ATOM 1093 C CA . GLN A 1 139 ? 17.274 -1.675 6.879 1.00 93.38 139 GLN A CA 1
ATOM 1094 C C . GLN A 1 139 ? 15.886 -2.289 7.091 1.00 93.38 139 GLN A C 1
ATOM 1096 O O . GLN A 1 139 ? 15.193 -1.914 8.037 1.00 93.38 139 GLN A O 1
ATOM 1101 N N . ALA A 1 140 ? 15.482 -3.248 6.257 1.00 90.44 140 ALA A N 1
ATOM 1102 C CA . ALA A 1 140 ? 14.147 -3.852 6.325 1.00 90.44 140 ALA A CA 1
ATOM 1103 C C . ALA A 1 140 ? 13.858 -4.505 7.691 1.00 90.44 140 ALA A C 1
ATOM 1105 O O . ALA A 1 140 ? 12.743 -4.419 8.195 1.00 90.44 140 ALA A O 1
ATOM 1106 N N . GLU A 1 141 ? 14.876 -5.078 8.339 1.00 92.38 141 GLU A N 1
ATOM 1107 C CA . GLU A 1 141 ? 14.803 -5.652 9.689 1.00 92.38 141 GLU A CA 1
ATOM 1108 C C . GLU A 1 141 ? 14.504 -4.611 10.781 1.00 92.38 141 GLU A C 1
ATOM 1110 O O . GLU A 1 141 ? 14.077 -4.971 11.875 1.00 92.38 141 GLU A O 1
ATOM 1115 N N . LYS A 1 142 ? 14.729 -3.325 10.495 1.00 93.81 142 LYS A N 1
ATOM 1116 C CA . LYS A 1 142 ? 14.509 -2.195 11.411 1.00 93.81 142 LYS A CA 1
ATOM 1117 C C . LYS A 1 142 ? 13.357 -1.293 10.974 1.00 93.81 142 LYS A C 1
ATOM 1119 O O . LYS A 1 142 ? 13.094 -0.289 11.627 1.00 93.81 142 LYS A O 1
ATOM 1124 N N . PHE A 1 143 ? 12.689 -1.617 9.871 1.00 95.25 143 PHE A N 1
ATOM 1125 C CA . PHE A 1 143 ? 11.610 -0.792 9.354 1.00 95.25 143 PHE A CA 1
ATOM 1126 C C . PHE A 1 143 ? 10.387 -0.873 10.270 1.00 95.25 143 PHE A C 1
ATOM 1128 O O . PHE A 1 143 ? 9.954 -1.963 10.638 1.00 95.25 143 PHE A O 1
ATOM 1135 N N . THR A 1 144 ? 9.851 0.281 10.651 1.00 95.62 144 THR A N 1
ATOM 1136 C CA . THR A 1 144 ? 8.593 0.421 11.393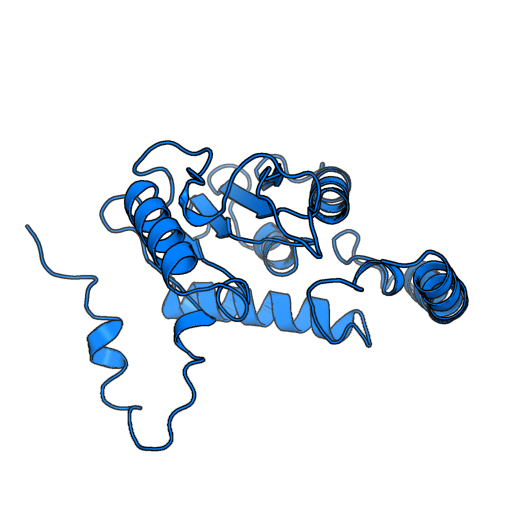 1.00 95.62 144 THR A CA 1
ATOM 1137 C C . THR A 1 144 ? 7.545 0.919 10.419 1.00 95.62 144 THR A C 1
ATOM 1139 O O . THR A 1 144 ? 7.806 1.870 9.680 1.00 95.62 144 THR A O 1
ATOM 1142 N N . PHE A 1 145 ? 6.375 0.285 10.394 1.00 95.94 145 PHE A N 1
ATOM 1143 C CA . PHE A 1 145 ? 5.305 0.739 9.515 1.00 95.94 145 PHE A CA 1
ATOM 1144 C C . PHE A 1 145 ? 4.850 2.137 9.960 1.00 95.94 145 PHE A C 1
ATOM 1146 O O . PHE A 1 145 ? 4.690 2.353 11.164 1.00 95.94 145 PHE A O 1
ATOM 1153 N N . PRO A 1 146 ? 4.624 3.087 9.033 1.00 94.38 146 PRO A N 1
ATOM 1154 C CA . PRO A 1 146 ? 4.309 4.482 9.352 1.00 94.38 146 PRO A CA 1
ATOM 1155 C C . PRO A 1 146 ? 2.847 4.668 9.803 1.00 94.38 146 PRO A C 1
ATOM 1157 O O . PRO A 1 146 ? 2.188 5.635 9.432 1.00 94.38 146 PRO A O 1
ATOM 1160 N N . TYR A 1 147 ? 2.329 3.729 10.594 1.00 96.50 147 TYR A N 1
ATOM 1161 C CA . TYR A 1 147 ? 0.942 3.685 11.040 1.00 96.50 147 TYR A CA 1
ATOM 1162 C C . TYR A 1 147 ? 0.860 3.415 12.545 1.00 96.50 147 TYR A C 1
ATOM 1164 O O . TYR A 1 147 ? 1.688 2.657 13.069 1.00 96.50 147 TYR A O 1
ATOM 1172 N N . PRO A 1 148 ? -0.135 3.989 13.244 1.00 96.25 148 PRO A N 1
ATOM 1173 C CA . PRO A 1 148 ? -0.410 3.668 14.640 1.00 96.25 148 PRO A CA 1
ATOM 1174 C C . PRO A 1 148 ? -0.817 2.205 14.845 1.00 96.25 148 PRO A C 1
ATOM 1176 O O . PRO A 1 148 ? -1.200 1.499 13.908 1.00 96.25 148 PRO A O 1
ATOM 1179 N N . ASP A 1 149 ? -0.771 1.763 16.094 1.00 95.62 149 ASP A N 1
ATOM 1180 C CA . ASP A 1 149 ? -1.286 0.458 16.506 1.00 95.62 149 ASP A CA 1
ATOM 1181 C C . ASP A 1 149 ? -2.791 0.354 16.199 1.00 95.62 149 ASP A C 1
ATOM 1183 O O . ASP A 1 149 ? -3.500 1.362 16.212 1.00 95.62 149 ASP A O 1
ATOM 1187 N N . ALA A 1 150 ? -3.284 -0.856 15.917 1.00 94.56 150 ALA A N 1
ATOM 1188 C CA . ALA A 1 150 ? -4.714 -1.129 15.707 1.00 94.56 150 ALA A CA 1
ATOM 1189 C C . ALA A 1 150 ? -5.426 -0.231 14.659 1.00 94.56 150 ALA A C 1
ATOM 1191 O O . ALA A 1 150 ? -6.607 0.113 14.782 1.00 94.56 150 ALA A O 1
ATOM 1192 N N . SER A 1 151 ? -4.708 0.148 13.601 1.00 95.25 151 SER A N 1
ATOM 1193 C CA . SER A 1 151 ? -5.179 1.056 12.550 1.00 95.25 151 SER A CA 1
ATOM 1194 C C . SER A 1 151 ? -5.898 0.381 11.382 1.00 95.25 151 SER A C 1
ATOM 1196 O O . SER A 1 151 ? -6.495 1.094 10.578 1.00 95.25 151 SER A O 1
ATOM 1198 N N . PHE A 1 152 ? -5.841 -0.947 11.256 1.00 95.75 152 PHE A N 1
ATOM 1199 C CA . PHE A 1 152 ? -6.371 -1.655 10.087 1.00 95.75 152 PHE A CA 1
ATOM 1200 C C . PHE A 1 152 ? -7.192 -2.884 10.456 1.00 95.75 152 PHE A C 1
ATOM 1202 O O . PHE A 1 152 ? -6.796 -3.670 11.314 1.00 95.75 152 PHE A O 1
ATOM 1209 N N . GLU A 1 153 ? -8.297 -3.095 9.751 1.00 94.38 153 GLU A N 1
ATOM 1210 C CA . GLU A 1 153 ? -9.083 -4.329 9.823 1.00 94.38 153 GLU A CA 1
ATOM 1211 C C . GLU A 1 153 ? -8.469 -5.430 8.949 1.00 94.38 153 GLU A C 1
ATOM 1213 O O . GLU A 1 153 ? -8.611 -6.611 9.259 1.00 94.38 153 GLU A O 1
ATOM 1218 N N . LEU A 1 154 ? -7.754 -5.053 7.883 1.00 94.50 154 LEU A N 1
ATOM 1219 C CA . LEU A 1 154 ? -7.125 -5.982 6.949 1.00 94.50 154 LEU A CA 1
ATOM 1220 C C . LEU A 1 154 ? -5.734 -5.495 6.546 1.00 94.50 154 LEU A C 1
ATOM 1222 O O . LEU A 1 154 ? -5.557 -4.356 6.128 1.00 94.50 154 LEU A O 1
ATOM 1226 N N . ALA A 1 155 ? -4.748 -6.387 6.595 1.00 94.88 155 ALA A N 1
ATOM 1227 C CA . ALA A 1 155 ? -3.408 -6.131 6.080 1.00 94.88 155 ALA A CA 1
ATOM 1228 C C . ALA A 1 155 ? -2.942 -7.312 5.228 1.00 94.88 155 ALA A C 1
ATOM 1230 O O . ALA A 1 155 ? -3.045 -8.468 5.653 1.00 94.88 155 ALA A O 1
ATOM 1231 N N . PHE A 1 156 ? -2.414 -7.023 4.039 1.00 91.25 156 PHE A N 1
ATOM 1232 C CA . PHE A 1 156 ? -1.936 -8.029 3.098 1.00 91.25 156 PHE A CA 1
ATOM 1233 C C . PHE A 1 156 ? -0.628 -7.609 2.426 1.00 91.25 156 PHE A C 1
ATOM 1235 O O . PHE A 1 156 ? -0.217 -6.453 2.451 1.00 91.25 156 PHE A O 1
ATOM 1242 N N . ALA A 1 157 ? 0.056 -8.593 1.847 1.00 87.12 157 ALA A N 1
ATOM 1243 C CA . ALA A 1 157 ? 1.233 -8.377 1.019 1.00 87.12 157 ALA A CA 1
ATOM 1244 C C . ALA A 1 157 ? 1.114 -9.245 -0.229 1.00 87.12 157 ALA A C 1
ATOM 1246 O O . ALA A 1 157 ? 0.991 -10.474 -0.127 1.00 87.12 157 ALA A O 1
ATOM 1247 N N . SER A 1 158 ? 1.181 -8.629 -1.405 1.00 79.94 158 SER A N 1
ATOM 1248 C CA . SER A 1 158 ? 1.157 -9.360 -2.665 1.00 79.94 158 SER A CA 1
ATOM 1249 C C . SER A 1 158 ? 2.570 -9.578 -3.199 1.00 79.94 158 SER A C 1
ATOM 1251 O O . SER A 1 158 ? 3.187 -8.660 -3.723 1.00 79.94 158 SER A O 1
ATOM 1253 N N . SER A 1 159 ? 3.062 -10.819 -3.158 1.00 71.06 159 SER A N 1
ATOM 1254 C CA . SER A 1 159 ? 4.362 -11.199 -3.752 1.00 71.06 159 SER A CA 1
ATOM 1255 C C . SER A 1 159 ? 5.582 -10.456 -3.177 1.00 71.06 159 SER A C 1
ATOM 1257 O O . SER A 1 159 ? 6.645 -10.439 -3.793 1.00 71.06 159 SER A O 1
ATOM 1259 N N . LEU A 1 160 ? 5.457 -9.878 -1.979 1.00 78.00 160 LEU A N 1
ATOM 1260 C CA . LEU A 1 160 ? 6.548 -9.185 -1.292 1.00 78.00 160 LEU A CA 1
ATOM 1261 C C . LEU A 1 160 ? 7.524 -10.172 -0.627 1.00 78.00 160 LEU A C 1
ATOM 1263 O O . LEU A 1 160 ? 8.730 -10.149 -0.870 1.00 78.00 160 LEU A O 1
ATOM 1267 N N . PHE A 1 161 ? 6.996 -11.090 0.189 1.00 76.62 161 PHE A N 1
ATOM 1268 C CA . PHE A 1 161 ? 7.817 -11.980 1.020 1.00 76.62 161 PHE A CA 1
ATOM 1269 C C . PHE A 1 161 ? 8.643 -13.003 0.227 1.00 76.62 161 PHE A C 1
ATOM 1271 O O . PHE A 1 161 ? 9.627 -13.521 0.745 1.00 76.62 161 PHE A O 1
ATOM 1278 N N . THR A 1 162 ? 8.311 -13.271 -1.040 1.00 65.88 162 THR A N 1
ATOM 1279 C CA . THR A 1 162 ? 9.003 -14.269 -1.880 1.00 65.88 162 THR A CA 1
ATOM 1280 C C . THR A 1 162 ? 10.465 -13.934 -2.173 1.00 65.88 162 THR A C 1
ATOM 1282 O O . THR A 1 162 ? 11.204 -14.781 -2.678 1.00 65.88 162 THR A O 1
ATOM 1285 N N . HIS A 1 163 ? 10.890 -12.697 -1.915 1.00 72.88 163 HIS A N 1
ATOM 1286 C CA . HIS A 1 163 ? 12.247 -12.217 -2.186 1.00 72.88 163 HIS A CA 1
ATOM 1287 C C . HIS A 1 163 ? 12.934 -11.641 -0.944 1.00 72.88 163 HIS A C 1
ATOM 1289 O O . HIS A 1 163 ? 13.988 -11.020 -1.069 1.00 72.88 163 HIS A O 1
ATOM 1295 N N . MET A 1 164 ? 12.351 -11.851 0.239 1.00 78.19 164 MET A N 1
ATOM 1296 C CA . MET A 1 164 ? 12.862 -11.328 1.502 1.00 78.19 164 MET A CA 1
ATOM 1297 C C . MET A 1 164 ? 13.513 -12.438 2.340 1.00 78.19 164 MET A C 1
ATOM 1299 O O . MET A 1 164 ? 12.950 -13.528 2.462 1.00 78.19 164 MET A O 1
ATOM 1303 N N . PRO A 1 165 ? 14.674 -12.177 2.963 1.00 84.69 165 PRO A N 1
ATOM 1304 C CA . PRO A 1 165 ? 15.199 -13.007 4.040 1.00 84.69 165 PRO A CA 1
ATOM 1305 C C . PRO A 1 165 ? 14.194 -13.153 5.190 1.00 84.69 165 PRO A C 1
ATOM 1307 O O . PRO A 1 165 ? 13.450 -12.222 5.504 1.00 84.69 165 PRO A O 1
ATOM 1310 N N . ILE A 1 166 ? 14.221 -14.301 5.873 1.00 84.56 166 ILE A N 1
ATOM 1311 C CA . ILE A 1 166 ? 13.304 -14.613 6.986 1.00 84.56 166 ILE A CA 1
ATOM 1312 C C . ILE A 1 166 ? 13.380 -13.559 8.104 1.00 84.56 166 ILE A C 1
ATOM 1314 O O . ILE A 1 166 ? 12.350 -13.205 8.673 1.00 84.56 166 ILE A O 1
ATOM 1318 N N . SER A 1 167 ? 14.566 -13.004 8.378 1.00 84.19 167 SER A N 1
ATOM 1319 C CA . SER A 1 167 ? 14.758 -11.918 9.353 1.00 84.19 167 SER A CA 1
ATOM 1320 C C . SER A 1 167 ? 13.907 -10.682 9.040 1.00 84.19 167 SER A C 1
ATOM 1322 O O . SER A 1 167 ? 13.329 -10.078 9.941 1.00 84.19 167 SER A O 1
ATOM 1324 N N . GLN A 1 168 ? 13.781 -10.327 7.762 1.00 88.12 168 GLN A N 1
ATOM 1325 C CA . GLN A 1 168 ? 12.988 -9.181 7.310 1.00 88.12 168 GLN A CA 1
ATOM 1326 C C . GLN A 1 168 ? 11.497 -9.492 7.359 1.00 88.12 168 GLN A C 1
ATOM 1328 O O . GLN A 1 168 ? 10.702 -8.661 7.793 1.00 88.12 168 GLN A O 1
ATOM 1333 N N . VAL A 1 169 ? 11.121 -10.711 6.963 1.00 89.19 169 VAL A N 1
ATOM 1334 C CA . VAL A 1 169 ? 9.734 -11.182 7.056 1.00 89.19 169 VAL A CA 1
ATOM 1335 C C . VAL A 1 169 ? 9.258 -11.146 8.509 1.00 89.19 169 VAL A C 1
ATOM 1337 O O . VAL A 1 169 ? 8.161 -10.666 8.769 1.00 89.19 169 VAL A O 1
ATOM 1340 N N . ALA A 1 170 ? 10.089 -11.568 9.466 1.00 89.31 170 ALA A N 1
ATOM 1341 C CA . ALA A 1 170 ? 9.751 -11.518 10.887 1.00 89.31 170 ALA A CA 1
ATOM 1342 C C . ALA A 1 170 ? 9.428 -10.090 11.358 1.00 89.31 170 ALA A C 1
ATOM 1344 O O . ALA A 1 170 ? 8.422 -9.888 12.040 1.00 89.31 170 ALA A O 1
ATOM 1345 N N . ARG A 1 171 ? 10.219 -9.089 10.939 1.00 93.12 171 ARG A N 1
ATOM 1346 C CA . ARG A 1 171 ? 9.939 -7.679 11.253 1.00 93.12 171 ARG A CA 1
ATOM 1347 C C . ARG A 1 171 ? 8.606 -7.219 10.664 1.00 93.12 171 ARG A C 1
ATOM 1349 O O . ARG A 1 171 ? 7.808 -6.619 11.377 1.00 93.12 171 ARG A O 1
ATOM 1356 N N . TYR A 1 172 ? 8.348 -7.534 9.398 1.00 92.31 172 TYR A N 1
ATOM 1357 C CA . TYR A 1 172 ? 7.094 -7.173 8.733 1.00 92.31 172 TYR A CA 1
ATOM 1358 C C . TYR A 1 172 ? 5.881 -7.828 9.389 1.00 92.31 172 TYR A C 1
ATOM 1360 O O . TYR A 1 172 ? 4.863 -7.171 9.566 1.00 92.31 172 TYR A O 1
ATOM 1368 N N . LEU A 1 173 ? 5.978 -9.100 9.784 1.00 92.06 173 LEU A N 1
ATOM 1369 C CA . LEU A 1 173 ? 4.897 -9.793 10.487 1.00 92.06 173 LEU A CA 1
ATOM 1370 C C . LEU A 1 173 ? 4.640 -9.194 11.875 1.00 92.06 173 LEU A C 1
ATOM 1372 O O . LEU A 1 173 ? 3.481 -9.066 12.262 1.00 92.06 173 LEU A O 1
ATOM 1376 N N . ALA A 1 174 ? 5.693 -8.798 12.597 1.00 93.31 174 ALA A N 1
ATOM 1377 C CA . ALA A 1 174 ? 5.558 -8.116 13.882 1.00 93.31 174 ALA A CA 1
ATOM 1378 C C . ALA A 1 174 ? 4.864 -6.753 13.730 1.00 93.31 174 ALA A C 1
ATOM 1380 O O . ALA A 1 174 ? 3.914 -6.463 14.452 1.00 93.31 174 ALA A O 1
ATOM 1381 N N . GLU A 1 175 ? 5.275 -5.947 12.748 1.00 95.31 175 GLU A N 1
ATOM 1382 C CA . GLU A 1 175 ? 4.622 -4.665 12.460 1.00 95.31 175 GLU A CA 1
ATOM 1383 C C . GLU A 1 175 ? 3.190 -4.845 11.949 1.00 95.31 175 GLU A C 1
ATOM 1385 O O . GLU A 1 175 ? 2.303 -4.105 12.357 1.00 95.31 175 GLU A O 1
ATOM 1390 N N . THR A 1 176 ? 2.931 -5.872 11.136 1.00 94.25 176 THR A N 1
ATOM 1391 C CA . THR A 1 176 ? 1.573 -6.226 10.693 1.00 94.25 176 THR A CA 1
ATOM 1392 C C . THR A 1 176 ? 0.680 -6.550 11.887 1.00 94.25 176 THR A C 1
ATOM 1394 O O . THR A 1 176 ? -0.444 -6.071 11.960 1.00 94.25 176 THR A O 1
ATOM 1397 N N . ALA A 1 177 ? 1.175 -7.342 12.844 1.00 92.12 177 ALA A N 1
ATOM 1398 C CA . ALA A 1 177 ? 0.428 -7.663 14.056 1.00 92.12 177 ALA A CA 1
ATOM 1399 C C . ALA A 1 177 ? 0.148 -6.416 14.908 1.00 92.12 177 ALA A C 1
ATOM 1401 O O . ALA A 1 177 ? -0.941 -6.301 15.456 1.00 92.12 177 ALA A O 1
ATOM 1402 N N . ARG A 1 178 ? 1.101 -5.479 14.984 1.00 95.12 178 ARG A N 1
ATOM 1403 C CA . ARG A 1 178 ? 0.951 -4.216 15.720 1.00 95.12 178 ARG A CA 1
ATOM 1404 C C . ARG A 1 178 ? -0.140 -3.320 15.128 1.00 95.12 178 ARG A C 1
ATOM 1406 O O . ARG A 1 178 ? -0.950 -2.763 15.863 1.00 95.12 178 ARG A O 1
ATOM 1413 N N . VAL A 1 179 ? -0.162 -3.157 13.806 1.00 95.56 179 VAL A N 1
ATOM 1414 C CA . VAL A 1 179 ? -1.082 -2.217 13.139 1.00 95.56 179 VAL A CA 1
ATOM 1415 C C . VAL A 1 179 ? -2.479 -2.793 12.901 1.00 95.56 179 VAL A C 1
ATOM 1417 O O . VAL A 1 179 ? -3.381 -2.042 12.541 1.00 95.56 179 VAL A O 1
ATOM 1420 N N . LEU A 1 180 ? -2.686 -4.098 13.087 1.00 92.44 180 LEU A N 1
ATOM 1421 C CA . LEU A 1 180 ? -4.003 -4.719 12.959 1.00 92.44 180 LEU A CA 1
ATOM 1422 C C . LEU A 1 180 ? -4.857 -4.489 14.206 1.00 92.44 180 LEU A C 1
ATOM 1424 O O . LEU A 1 180 ? -4.395 -4.652 15.334 1.00 92.44 180 LEU A O 1
ATOM 1428 N N . ALA A 1 181 ? -6.116 -4.117 13.994 1.00 88.88 181 ALA A N 1
ATOM 1429 C CA . ALA A 1 181 ? -7.100 -3.975 15.054 1.00 88.88 181 ALA A CA 1
ATOM 1430 C C . ALA A 1 181 ? -7.406 -5.337 15.709 1.00 88.88 181 ALA A C 1
ATOM 1432 O O . ALA A 1 181 ? -7.320 -6.375 15.042 1.00 88.88 181 ALA A O 1
ATOM 1433 N N . PRO A 1 182 ? -7.793 -5.371 16.998 1.00 78.31 182 PRO A N 1
ATOM 1434 C CA . PRO A 1 182 ? -8.317 -6.582 17.621 1.00 78.31 182 PRO A CA 1
ATOM 1435 C C . PRO A 1 182 ? -9.496 -7.141 16.813 1.00 78.31 182 PRO A C 1
ATOM 1437 O O . PRO A 1 182 ? -10.432 -6.414 16.496 1.00 78.31 182 PRO A O 1
ATOM 1440 N N . GLY A 1 183 ? -9.437 -8.423 16.448 1.00 69.69 183 GLY A N 1
ATOM 1441 C CA . GLY A 1 183 ? -10.429 -9.046 15.559 1.00 69.69 183 GLY A CA 1
ATOM 1442 C C . GLY A 1 183 ? -10.219 -8.782 14.061 1.00 69.69 183 GLY A C 1
ATOM 1443 O O . GLY A 1 183 ? -10.944 -9.350 13.252 1.00 69.69 183 GLY A O 1
ATOM 1444 N N . GLY A 1 184 ? -9.211 -7.991 13.677 1.00 61.97 184 GLY A N 1
ATOM 1445 C CA . GLY A 1 184 ? -8.829 -7.772 12.283 1.00 61.97 184 GLY A CA 1
ATOM 1446 C C . GLY A 1 184 ? -8.344 -9.053 11.599 1.00 61.97 184 GLY A C 1
ATOM 1447 O O . GLY A 1 184 ? -7.628 -9.878 12.181 1.00 61.97 184 GLY A O 1
ATOM 1448 N N . ALA A 1 185 ? -8.725 -9.226 10.336 1.00 62.25 185 ALA A N 1
ATOM 1449 C CA . ALA A 1 185 ? -8.357 -10.380 9.536 1.00 62.25 185 ALA A CA 1
ATOM 1450 C C . ALA A 1 185 ? -6.933 -10.225 8.975 1.00 62.25 185 ALA A C 1
ATOM 1452 O O . ALA A 1 185 ? -6.598 -9.277 8.263 1.00 62.25 185 ALA A O 1
ATOM 1453 N N . ARG A 1 186 ? -6.072 -11.214 9.243 1.00 56.34 186 ARG A N 1
ATOM 1454 C CA . ARG A 1 186 ? -4.798 -11.371 8.526 1.00 56.34 186 ARG A CA 1
ATOM 1455 C C . ARG A 1 186 ? -5.051 -12.148 7.251 1.00 56.34 186 ARG A C 1
ATOM 1457 O O . ARG A 1 186 ? -5.200 -13.366 7.303 1.00 56.34 186 ARG A O 1
ATOM 1464 N N . CYS A 1 187 ? -5.018 -11.474 6.110 1.00 49.44 187 CYS A N 1
ATOM 1465 C CA . CYS A 1 187 ? -5.035 -12.155 4.828 1.00 49.44 187 CYS A CA 1
ATOM 1466 C C . CYS A 1 187 ? -3.665 -12.012 4.173 1.00 49.44 187 CYS A C 1
ATOM 1468 O O . CYS A 1 187 ? -3.313 -10.965 3.644 1.00 49.44 187 CYS A O 1
ATOM 1470 N N . SER A 1 188 ? -2.850 -13.065 4.230 1.00 41.34 188 SER A N 1
ATOM 1471 C CA . SER A 1 188 ? -1.630 -13.134 3.426 1.00 41.34 188 SER A CA 1
ATOM 1472 C C . SER A 1 188 ? -1.855 -14.123 2.285 1.00 41.34 188 SER A C 1
ATOM 1474 O O . SER A 1 188 ? -1.738 -15.330 2.509 1.00 41.34 188 SER A O 1
ATOM 1476 N N . PRO A 1 189 ? -2.106 -13.657 1.047 1.00 37.09 189 PRO A N 1
ATOM 1477 C CA . PRO A 1 189 ? -2.087 -14.529 -0.130 1.00 37.09 189 PRO A CA 1
ATOM 1478 C C . PRO A 1 189 ? -0.736 -15.257 -0.279 1.00 37.09 189 PRO A C 1
ATOM 1480 O O . PRO A 1 189 ? -0.646 -16.351 -0.831 1.00 37.09 189 PRO A O 1
ATOM 1483 N N . CYS A 1 190 ? 0.333 -14.684 0.286 1.00 35.88 190 CYS A N 1
ATOM 1484 C CA . CYS A 1 190 ? 1.693 -15.205 0.211 1.00 35.88 190 CYS A CA 1
ATOM 1485 C C . CYS A 1 190 ? 1.982 -16.414 1.130 1.00 35.88 190 CYS A C 1
ATOM 1487 O O . CYS A 1 190 ? 2.998 -17.079 0.928 1.00 35.88 190 CYS A O 1
ATOM 1489 N N . MET A 1 191 ? 1.108 -16.785 2.080 1.00 38.25 191 MET A N 1
ATOM 1490 C CA . MET A 1 191 ? 1.254 -18.082 2.775 1.00 38.25 191 MET A CA 1
ATOM 1491 C C . MET A 1 191 ? 0.772 -19.282 1.940 1.00 38.25 191 MET A C 1
ATOM 1493 O O . MET A 1 191 ? 0.985 -20.425 2.338 1.00 38.25 191 MET A O 1
ATOM 1497 N N . CYS A 1 192 ? 0.223 -19.061 0.741 1.00 30.39 192 CYS A N 1
ATOM 1498 C CA . CYS A 1 192 ? -0.149 -20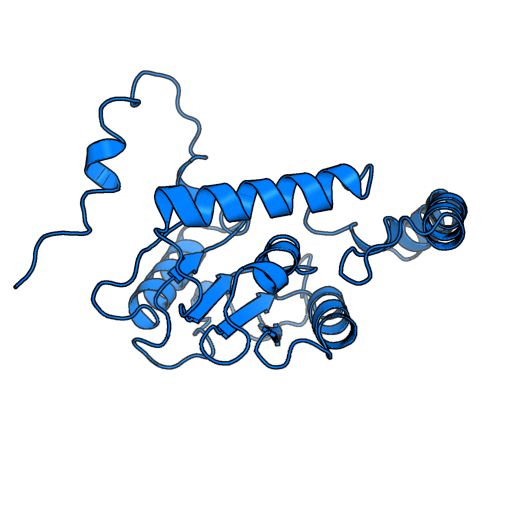.138 -0.181 1.00 30.39 192 CYS A CA 1
ATOM 1499 C C . CYS A 1 192 ? 1.028 -20.649 -1.054 1.00 30.39 192 CYS A C 1
ATOM 1501 O O . CYS A 1 192 ? 0.830 -21.482 -1.937 1.00 30.39 192 CYS A O 1
ATOM 1503 N N . GLY A 1 193 ? 2.261 -20.170 -0.820 1.00 25.31 193 GLY A N 1
ATOM 1504 C CA . GLY A 1 193 ? 3.398 -20.337 -1.738 1.00 25.31 193 GLY A CA 1
ATOM 1505 C C . GLY A 1 193 ? 4.643 -21.079 -1.230 1.00 25.31 193 GLY A C 1
ATOM 1506 O O . GLY A 1 193 ? 5.654 -21.057 -1.933 1.00 25.31 193 GLY A O 1
ATOM 1507 N N . ILE A 1 194 ? 4.637 -21.744 -0.064 1.00 26.95 194 ILE A N 1
ATOM 1508 C CA . ILE A 1 194 ? 5.751 -22.641 0.310 1.00 26.95 194 ILE A CA 1
ATOM 1509 C C . ILE A 1 194 ? 5.527 -24.003 -0.347 1.00 26.95 194 ILE A C 1
ATOM 1511 O O . ILE A 1 194 ? 4.746 -24.842 0.094 1.00 26.95 194 ILE A O 1
ATOM 1515 N N . ARG A 1 195 ? 6.233 -24.204 -1.455 1.00 26.02 195 ARG A N 1
ATOM 1516 C CA . ARG A 1 195 ? 6.267 -25.439 -2.229 1.00 26.02 195 ARG A CA 1
ATOM 1517 C C . ARG A 1 195 ? 6.985 -26.536 -1.428 1.00 26.02 195 ARG A C 1
ATOM 1519 O O . ARG A 1 195 ? 8.204 -26.644 -1.490 1.00 26.02 195 ARG A O 1
ATOM 1526 N N . SER A 1 196 ? 6.243 -27.403 -0.747 1.00 24.09 196 SER A N 1
ATOM 1527 C CA . SER A 1 196 ? 6.681 -28.781 -0.502 1.00 24.09 196 SER A CA 1
ATOM 1528 C C . SER A 1 196 ? 5.538 -29.743 -0.830 1.00 24.09 196 SER A C 1
ATOM 1530 O O . SER A 1 196 ? 4.359 -29.477 -0.606 1.00 24.09 196 SER A O 1
ATOM 1532 N N . ARG A 1 197 ? 5.895 -30.812 -1.536 1.00 28.34 197 ARG A N 1
ATOM 1533 C CA . ARG A 1 197 ? 4.978 -31.782 -2.134 1.00 28.34 197 ARG A CA 1
ATOM 1534 C C . ARG A 1 197 ? 4.179 -32.501 -1.035 1.00 28.34 197 ARG A C 1
ATOM 1536 O O . ARG A 1 197 ? 4.779 -32.983 -0.085 1.00 28.34 197 ARG A O 1
ATOM 1543 N N . GLY A 1 198 ? 2.867 -32.662 -1.233 1.00 26.91 198 GLY A N 1
ATOM 1544 C CA . GLY A 1 198 ? 2.061 -33.682 -0.546 1.00 26.91 198 GLY A CA 1
ATOM 1545 C C . GLY A 1 198 ? 1.036 -33.174 0.479 1.00 26.91 198 GLY A C 1
ATOM 1546 O O . GLY A 1 198 ? 1.379 -32.689 1.548 1.00 26.91 198 GLY A O 1
ATOM 1547 N N . SER A 1 199 ? -0.246 -33.364 0.143 1.00 31.94 199 SER A N 1
ATOM 1548 C CA . SER A 1 199 ? -1.392 -33.575 1.049 1.00 31.94 199 SER A CA 1
ATOM 1549 C C . SER A 1 199 ? -1.576 -32.639 2.264 1.00 31.94 199 SER A C 1
ATOM 1551 O O . SER A 1 199 ? -1.436 -33.081 3.402 1.00 31.94 199 SER A O 1
ATOM 1553 N N . TRP A 1 200 ? -2.010 -31.385 2.070 1.00 28.84 200 TRP A N 1
ATOM 1554 C CA . T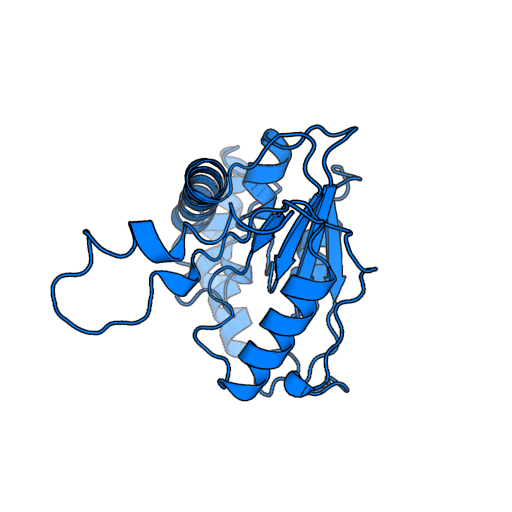RP A 1 200 ? -2.441 -30.519 3.194 1.00 28.84 200 TRP A CA 1
ATOM 1555 C C . TRP A 1 200 ? -3.776 -29.769 3.010 1.00 28.84 200 TRP A C 1
ATOM 1557 O O . TRP A 1 200 ? -4.160 -28.988 3.883 1.00 28.84 200 TRP A O 1
ATOM 1567 N N . LEU A 1 201 ? -4.574 -30.096 1.981 1.00 30.66 201 LEU A N 1
ATOM 1568 C CA . LEU A 1 201 ? -5.927 -29.531 1.776 1.00 30.66 201 LEU A CA 1
ATOM 1569 C C . LEU A 1 201 ? -6.902 -29.761 2.953 1.00 30.66 201 LEU A C 1
ATOM 1571 O O . LEU A 1 201 ? -7.914 -29.082 3.051 1.00 30.66 201 LEU A O 1
ATOM 1575 N N . ARG A 1 202 ? -6.592 -30.665 3.894 1.00 28.44 202 ARG A N 1
ATOM 1576 C CA . ARG A 1 202 ? -7.403 -30.898 5.107 1.00 28.44 202 ARG A CA 1
ATOM 1577 C C . ARG A 1 202 ? -6.886 -30.232 6.383 1.00 28.44 202 ARG A C 1
ATOM 1579 O O . ARG A 1 202 ? -7.552 -30.314 7.409 1.00 28.44 202 ARG A O 1
ATOM 1586 N N . ARG A 1 203 ? -5.723 -29.579 6.354 1.00 28.11 203 ARG A N 1
ATOM 1587 C CA . ARG A 1 203 ? -5.146 -28.941 7.549 1.00 28.11 203 ARG A CA 1
ATOM 1588 C C . ARG A 1 203 ? -4.867 -27.438 7.381 1.00 28.11 203 ARG A C 1
ATOM 1590 O O . ARG A 1 203 ? -4.684 -26.771 8.394 1.00 28.11 203 ARG A O 1
ATOM 1597 N N . ALA A 1 204 ? -4.946 -26.871 6.171 1.00 31.20 204 ALA A N 1
ATOM 1598 C CA . ALA A 1 204 ? -4.967 -25.410 5.973 1.00 31.20 204 ALA A CA 1
ATOM 1599 C C . ALA A 1 204 ? -6.176 -24.733 6.663 1.00 31.20 204 ALA A C 1
ATOM 1601 O O . ALA A 1 204 ? -6.069 -23.618 7.170 1.00 31.20 204 ALA A O 1
ATOM 1602 N N . SER A 1 205 ? -7.282 -25.467 6.826 1.00 31.25 205 SER A N 1
ATOM 1603 C CA . SER A 1 205 ? -8.437 -25.063 7.639 1.00 31.25 205 SER A CA 1
ATOM 1604 C C . SER A 1 205 ? -8.131 -24.897 9.135 1.00 31.25 205 SER A C 1
ATOM 1606 O O . SER A 1 205 ? -8.932 -24.293 9.844 1.00 31.25 205 SER A O 1
ATOM 1608 N N . ARG A 1 206 ? -6.992 -25.403 9.638 1.00 26.61 206 ARG A N 1
ATOM 1609 C CA . ARG A 1 206 ? -6.567 -25.231 11.040 1.00 26.61 206 ARG A CA 1
ATOM 1610 C C . ARG A 1 206 ? -5.669 -24.014 11.267 1.00 26.61 206 ARG A C 1
ATOM 1612 O O . ARG A 1 206 ? -5.679 -23.491 12.371 1.00 26.61 206 ARG A O 1
ATOM 1619 N N . LEU A 1 207 ? -4.952 -23.526 10.252 1.00 30.77 207 LEU A N 1
ATOM 1620 C CA . LEU A 1 207 ? -4.090 -22.337 10.382 1.00 30.77 207 LEU A CA 1
ATOM 1621 C C . LEU A 1 207 ? -4.831 -21.025 10.075 1.00 30.77 207 LEU A C 1
ATOM 1623 O O . LEU A 1 207 ? -4.549 -20.021 10.718 1.00 30.77 207 LEU A O 1
ATOM 1627 N N . CYS A 1 208 ? -5.860 -21.043 9.216 1.00 31.36 208 CYS A N 1
ATOM 1628 C CA . CYS A 1 208 ? -6.841 -19.944 9.132 1.00 31.36 208 CYS A CA 1
ATOM 1629 C C . CYS A 1 208 ? -7.790 -19.880 10.350 1.00 31.36 208 CYS A C 1
ATOM 1631 O O . CYS A 1 208 ? -8.478 -18.885 10.543 1.00 31.36 208 CYS A O 1
ATOM 1633 N N . ARG A 1 209 ? -7.821 -20.915 11.206 1.00 28.80 209 ARG A N 1
ATOM 1634 C CA . ARG A 1 209 ? -8.667 -20.988 12.416 1.00 28.80 209 ARG A CA 1
ATOM 1635 C C . ARG A 1 209 ? -8.060 -20.350 13.669 1.00 28.80 209 ARG A C 1
ATOM 1637 O O . ARG A 1 209 ? -8.583 -20.561 14.754 1.00 28.80 209 ARG A O 1
ATOM 1644 N N . PHE A 1 210 ? -7.013 -19.539 13.548 1.00 30.23 210 PHE A N 1
ATOM 1645 C CA . PHE A 1 210 ? -6.493 -18.751 14.676 1.00 30.23 210 PHE A CA 1
ATOM 1646 C C . PHE A 1 210 ? -7.225 -17.405 14.875 1.00 30.23 210 PHE A C 1
ATOM 1648 O O . PHE A 1 210 ? -6.660 -16.476 15.440 1.00 30.23 210 PHE A O 1
ATOM 1655 N N . VAL A 1 211 ? -8.474 -17.290 14.400 1.00 37.75 211 VAL A N 1
ATOM 1656 C CA . VAL A 1 211 ? -9.310 -16.073 14.499 1.00 37.75 211 VAL A CA 1
ATOM 1657 C C . VAL A 1 211 ? -10.387 -16.182 15.593 1.00 37.75 211 VAL A C 1
ATOM 1659 O O . VAL A 1 211 ? -11.126 -15.239 15.826 1.00 37.75 211 VAL A O 1
ATOM 1662 N N . HIS A 1 212 ? -10.478 -17.290 16.331 1.00 28.84 212 HIS A N 1
ATOM 1663 C CA . HIS A 1 212 ? -11.375 -17.400 17.491 1.00 28.84 212 HIS A CA 1
ATOM 1664 C C . HIS A 1 212 ? -10.672 -18.146 18.622 1.00 28.84 212 HIS A C 1
ATOM 1666 O O . HIS A 1 212 ? -10.774 -19.365 18.692 1.00 28.84 212 HIS A O 1
ATOM 1672 N N . MET A 1 213 ? -9.934 -17.428 19.468 1.00 28.50 213 MET A N 1
ATOM 1673 C CA . MET A 1 213 ? -9.714 -17.755 20.885 1.00 28.50 213 MET A CA 1
ATOM 1674 C C . MET A 1 213 ? -8.772 -16.712 21.485 1.00 28.50 213 MET A C 1
ATOM 1676 O O . MET A 1 213 ? -7.566 -16.819 21.308 1.00 28.50 213 MET A O 1
ATOM 1680 N N . THR A 1 214 ? -9.357 -15.721 22.156 1.00 27.31 214 THR A N 1
ATOM 1681 C CA . THR A 1 214 ? -8.948 -15.200 23.475 1.00 27.31 214 THR A CA 1
ATOM 1682 C C . THR A 1 214 ? -9.953 -14.115 23.855 1.00 27.31 214 THR A C 1
ATOM 1684 O O . THR A 1 214 ? -9.935 -13.024 23.287 1.00 27.31 214 THR A O 1
ATOM 1687 N N . THR A 1 215 ? -10.877 -14.483 24.744 1.00 34.12 215 THR A N 1
ATOM 1688 C CA . THR A 1 215 ? -11.426 -13.597 25.785 1.00 34.12 215 THR A CA 1
ATOM 1689 C C . THR A 1 215 ? -10.314 -12.948 26.589 1.00 34.12 215 THR A C 1
ATOM 1691 O O . THR A 1 215 ? -9.287 -13.644 26.778 1.00 34.12 215 THR A O 1
#

Sequence (215 aa):
MPLLIKAGLFVRYTPSDVLDKLNGRSDPLVPPRRLVGGGSRNPAAPGPFRESGDEFLGLLRDYGQLEPHYRVLDMGCGMGRVARPLTTFLDPAKGLYEGFDINTAEVRWCSEHYASHPNFRFQRADIYNKMYNPKGTVQAEKFTFPYPDASFELAFASSLFTHMPISQVARYLAETARVLAPGGARCSPCMCGIRSRGSWLRRASRLCRFVHMTT

Organism: Mycobacterium kansasii (NCBI:txid1768)

Foldseek 3Di:
DDPVLLVVLCVPQVVVQVVCVVVVNDDLLQDGLSPPPDQPVPSPDSCCLQVVLVVVVVLCCPLQVDAQLWEEEEEQCFLNSVPVVNLVGHDLVRYAYEYEHQAPVSLVNNCVSCVVRPRHHYYHFLEDDVRRRPPRDHHLLRGADPAAFQQGLEYEYDNPCVPDDPSSVVSVVVNVNRNHHLLRGYRYPVVVDPDDDDDDPPPVVVVSPPSDDDD

Secondary structure (DSSP, 8-state):
--HHHHHHHHHHHHHHHHHHHHTT---TTS--TTT-TTSSS----HHHHHHHHHHHHHHHHHHH---TT-EEEEET-TTTTTHHHHHHHS-TTT-EEEEEES-HHHHHHHHHHTTT-TTEEEEE--B-BTTTBTT--B-GGG---SS-TT-EEEEEESS-GGGS-HHHHHHHHHHHHHHEEEEEEE--GGGG-----S--TTTHHHHTTTTS---

InterPro domains:
  IPR029063 S-adenosyl-L-methionine-dependent methyltransferase superfamily [G3DSA:3.40.50.150] (34-212)
  IPR029063 S-adenosyl-L-methionine-dependent methyltransferase superfamily [SSF53335] (52-185)
  IPR041698 Methyltransferase domain 25 [PF13649] (72-184)

pLDDT: mean 74.99, std 23.86, range [24.09, 98.5]

Radius of gyration: 18.03 Å; chains: 1; bounding box: 37×45×56 Å